Protein AF-A0AAE0GQ28-F1 (afdb_monomer_lite)

Structure (mmCIF, N/CA/C/O backbone):
data_AF-A0AAE0GQ28-F1
#
_entry.id   AF-A0AAE0GQ28-F1
#
loop_
_atom_site.group_PDB
_atom_site.id
_atom_site.type_symbol
_atom_site.label_atom_id
_atom_site.label_alt_id
_atom_site.label_comp_id
_atom_site.label_asym_id
_atom_site.label_entity_id
_atom_site.label_seq_id
_atom_site.pdbx_PDB_ins_code
_atom_site.Cartn_x
_atom_site.Cartn_y
_atom_site.Cartn_z
_atom_site.occupancy
_atom_site.B_iso_or_equiv
_atom_site.auth_seq_id
_atom_site.auth_comp_id
_atom_site.auth_asym_id
_atom_site.auth_atom_id
_atom_site.pdbx_PDB_model_num
ATOM 1 N N . MET A 1 1 ? 7.714 -25.701 -9.910 1.00 31.48 1 MET A N 1
ATOM 2 C CA . MET A 1 1 ? 7.464 -25.520 -8.467 1.00 31.48 1 MET A CA 1
ATOM 3 C C . MET A 1 1 ? 8.468 -24.485 -7.978 1.00 31.48 1 MET A C 1
ATOM 5 O O . MET A 1 1 ? 9.650 -24.789 -7.938 1.00 31.48 1 MET A O 1
ATOM 9 N N . LEU A 1 2 ? 8.050 -23.227 -7.812 1.00 32.53 2 LEU A N 1
ATOM 10 C CA . LEU A 1 2 ? 8.954 -22.134 -7.439 1.00 32.53 2 LEU A CA 1
ATOM 11 C C . LEU A 1 2 ? 9.205 -22.253 -5.931 1.00 32.53 2 LEU A C 1
ATOM 13 O O . LEU A 1 2 ? 8.312 -21.971 -5.137 1.00 32.53 2 LEU A O 1
ATOM 17 N N . MET A 1 3 ? 10.372 -22.761 -5.544 1.00 27.98 3 MET A N 1
ATOM 18 C CA . MET A 1 3 ? 10.795 -22.776 -4.150 1.00 27.98 3 MET A CA 1
ATOM 19 C C . MET A 1 3 ? 11.102 -21.318 -3.789 1.00 27.98 3 MET A C 1
ATOM 21 O O . MET A 1 3 ? 12.117 -20.779 -4.226 1.00 27.98 3 MET A O 1
ATOM 25 N N . LEU A 1 4 ? 10.179 -20.652 -3.088 1.00 35.81 4 LEU A N 1
ATOM 26 C CA . LEU A 1 4 ? 10.448 -19.388 -2.402 1.00 35.81 4 LEU A CA 1
ATOM 27 C C . LEU A 1 4 ? 11.645 -19.654 -1.488 1.00 35.81 4 LEU A C 1
ATOM 29 O O . LEU A 1 4 ? 11.497 -20.267 -0.433 1.00 35.81 4 LEU A O 1
ATOM 33 N N . MET A 1 5 ? 12.846 -19.287 -1.937 1.00 32.00 5 MET A N 1
ATOM 34 C CA . MET A 1 5 ? 14.023 -19.322 -1.085 1.00 32.00 5 MET A CA 1
ATOM 35 C C . MET A 1 5 ? 13.795 -18.270 -0.006 1.00 32.00 5 MET A C 1
ATOM 37 O O . MET A 1 5 ? 13.971 -17.076 -0.236 1.00 32.00 5 MET A O 1
ATOM 41 N N . LEU A 1 6 ? 13.328 -18.728 1.154 1.00 33.94 6 LEU A N 1
ATOM 42 C CA . LEU A 1 6 ? 13.272 -17.955 2.383 1.00 33.94 6 LEU A CA 1
ATOM 43 C C . LEU A 1 6 ? 14.718 -17.645 2.777 1.00 33.94 6 LEU A C 1
ATOM 45 O O . LEU A 1 6 ? 15.362 -18.410 3.492 1.00 33.94 6 LEU A O 1
ATOM 49 N N . PHE A 1 7 ? 15.263 -16.549 2.257 1.00 34.25 7 PHE A N 1
ATOM 50 C CA . PHE A 1 7 ? 16.485 -15.992 2.811 1.00 34.25 7 PHE A CA 1
ATOM 51 C C . PHE A 1 7 ? 16.149 -15.433 4.197 1.00 34.25 7 PHE A C 1
ATOM 53 O O . PHE A 1 7 ? 15.206 -14.647 4.314 1.00 34.25 7 PHE A O 1
ATOM 60 N N . PRO A 1 8 ? 16.893 -15.799 5.254 1.00 29.67 8 PRO A N 1
ATOM 61 C CA . PRO A 1 8 ? 16.748 -15.153 6.546 1.00 29.67 8 PRO A CA 1
ATOM 62 C C . PRO A 1 8 ? 17.218 -13.703 6.399 1.00 29.67 8 PRO A C 1
ATOM 64 O O . PRO A 1 8 ? 18.415 -13.413 6.399 1.00 29.67 8 PRO A O 1
ATOM 67 N N . THR A 1 9 ? 16.280 -12.774 6.225 1.00 36.59 9 THR A N 1
ATOM 68 C CA . THR A 1 9 ? 16.564 -11.343 6.315 1.00 36.59 9 THR A CA 1
ATOM 69 C C . THR A 1 9 ? 17.097 -11.060 7.712 1.00 36.59 9 THR A C 1
ATOM 71 O O . THR A 1 9 ? 16.380 -11.245 8.695 1.00 36.59 9 THR A O 1
ATOM 74 N N . MET A 1 10 ? 18.356 -10.626 7.818 1.00 28.50 10 MET A N 1
ATOM 75 C CA . MET A 1 10 ? 18.896 -10.127 9.080 1.00 28.50 10 MET A CA 1
ATOM 76 C C . MET A 1 10 ? 18.070 -8.914 9.522 1.00 28.50 10 MET A C 1
ATOM 78 O O . MET A 1 10 ? 18.106 -7.850 8.904 1.00 28.50 10 MET A O 1
ATOM 82 N N . ILE A 1 11 ? 17.285 -9.115 10.580 1.00 34.44 11 ILE A N 1
ATOM 83 C CA . ILE A 1 11 ? 16.378 -8.131 11.167 1.00 34.44 11 ILE A CA 1
ATOM 84 C C . ILE A 1 11 ? 17.223 -7.066 11.864 1.00 34.44 11 ILE A C 1
ATOM 86 O O . ILE A 1 11 ? 17.689 -7.256 12.987 1.00 34.44 11 ILE A O 1
ATOM 90 N N . SER A 1 12 ? 17.410 -5.921 11.214 1.00 29.05 12 SER A N 1
ATOM 91 C CA . SER A 1 12 ? 17.897 -4.730 11.903 1.00 29.05 12 SER A CA 1
ATOM 92 C C . SER A 1 12 ? 16.691 -4.019 12.513 1.00 29.05 12 SER A C 1
ATOM 94 O O . SER A 1 12 ? 15.925 -3.358 11.812 1.00 29.05 12 SER A O 1
ATOM 96 N N . MET A 1 13 ? 16.467 -4.212 13.818 1.00 31.66 13 MET A N 1
ATOM 97 C CA . MET A 1 13 ? 15.421 -3.498 14.554 1.00 31.66 13 MET A CA 1
ATOM 98 C C . MET A 1 13 ? 15.752 -2.002 14.564 1.00 31.66 13 MET A C 1
ATOM 100 O O . MET A 1 13 ? 16.631 -1.556 15.306 1.00 31.66 13 MET A O 1
ATOM 104 N N . VAL A 1 14 ? 15.041 -1.214 13.761 1.00 31.45 14 VAL A N 1
ATOM 105 C CA . VAL A 1 14 ? 15.110 0.248 13.832 1.00 31.45 14 VAL A CA 1
ATOM 106 C C . VAL A 1 14 ? 14.531 0.677 15.183 1.00 31.45 14 VAL A C 1
ATOM 108 O O . VAL A 1 14 ? 13.338 0.532 15.445 1.00 31.45 14 VAL A O 1
ATOM 111 N N . ARG A 1 15 ? 15.388 1.167 16.086 1.00 30.34 15 ARG A N 1
ATOM 112 C CA . ARG A 1 15 ? 14.963 1.739 17.370 1.00 30.34 15 ARG A CA 1
ATOM 113 C C . ARG A 1 15 ? 14.445 3.153 17.138 1.00 30.34 15 ARG A C 1
ATOM 115 O O . ARG A 1 15 ? 15.236 4.080 16.987 1.00 30.34 15 ARG A O 1
ATOM 122 N N . PHE A 1 16 ? 13.130 3.329 17.156 1.00 31.03 16 PHE A N 1
ATOM 123 C CA . PHE A 1 16 ? 12.531 4.660 17.160 1.00 31.03 16 PHE A CA 1
ATOM 124 C C . PHE A 1 16 ? 12.655 5.326 18.541 1.00 31.03 16 PHE A C 1
ATOM 126 O O . PHE A 1 16 ? 12.597 4.641 19.572 1.00 31.03 16 PHE A O 1
ATOM 133 N N . PRO A 1 17 ? 12.821 6.661 18.597 1.00 31.28 17 PRO A N 1
ATOM 134 C CA . PRO A 1 17 ? 12.814 7.393 19.853 1.00 31.28 17 PRO A CA 1
ATOM 135 C C . PRO A 1 17 ? 11.448 7.230 20.525 1.00 31.28 17 PRO A C 1
ATOM 137 O O . PRO A 1 17 ? 10.416 7.625 19.986 1.00 31.28 17 PRO A O 1
ATOM 140 N N . LYS A 1 18 ? 11.441 6.641 21.725 1.00 39.09 18 LYS A N 1
ATOM 141 C CA . LYS A 1 18 ? 10.242 6.554 22.562 1.00 39.09 18 LYS A CA 1
ATOM 142 C C . LYS A 1 18 ? 9.755 7.973 22.841 1.00 39.09 18 LYS A C 1
ATOM 144 O O . LYS A 1 18 ? 10.447 8.732 23.522 1.00 39.09 18 LYS A O 1
ATOM 149 N N . LYS A 1 19 ? 8.560 8.331 22.366 1.00 38.72 19 LYS A N 1
ATOM 150 C CA . LYS A 1 19 ? 7.855 9.493 22.909 1.00 38.72 19 LYS A CA 1
ATOM 151 C C . LYS A 1 19 ? 7.635 9.177 24.389 1.00 38.72 19 LYS A C 1
ATOM 153 O O . LYS A 1 19 ? 6.982 8.184 24.706 1.00 38.72 19 LYS A O 1
ATOM 158 N N . LYS A 1 20 ? 8.266 9.937 25.290 1.00 39.97 20 LYS A N 1
ATOM 159 C CA . LYS A 1 20 ? 7.984 9.827 26.724 1.00 39.97 20 LYS A CA 1
ATOM 160 C C . LYS A 1 20 ? 6.515 10.197 26.889 1.00 39.97 20 LYS A C 1
ATOM 162 O O . LYS A 1 20 ? 6.159 11.363 26.771 1.00 39.97 20 LYS A O 1
ATOM 167 N N . VAL A 1 21 ? 5.665 9.191 27.061 1.00 47.09 21 VAL A N 1
ATOM 168 C CA . VAL A 1 21 ? 4.332 9.400 27.615 1.00 47.09 21 VAL A CA 1
ATOM 169 C C . VAL A 1 21 ? 4.583 9.944 29.014 1.00 47.09 21 VAL A C 1
ATOM 171 O O . VAL A 1 21 ? 5.301 9.307 29.786 1.00 47.09 21 VAL A O 1
ATOM 174 N N . ASP A 1 22 ? 4.097 11.147 29.306 1.00 44.31 22 ASP A N 1
ATOM 175 C CA . ASP A 1 22 ? 4.200 11.724 30.642 1.00 44.31 22 ASP A CA 1
ATOM 176 C C . ASP A 1 22 ? 3.445 10.818 31.619 1.00 44.31 22 ASP A C 1
ATOM 178 O O . ASP A 1 22 ? 2.220 10.812 31.682 1.00 44.31 22 ASP A O 1
ATOM 182 N N . THR A 1 23 ? 4.183 10.009 32.377 1.00 50.09 23 THR A N 1
ATOM 183 C CA . THR A 1 23 ? 3.636 9.062 33.359 1.00 50.09 23 THR A CA 1
ATOM 184 C C . THR A 1 23 ? 3.297 9.725 34.699 1.00 50.09 23 THR A C 1
ATOM 186 O O . THR A 1 23 ? 3.101 9.026 35.689 1.00 50.09 23 THR A O 1
ATOM 189 N N . ASN A 1 24 ? 3.277 11.061 34.779 1.00 43.78 24 ASN A N 1
ATOM 190 C CA . ASN A 1 24 ? 3.190 11.782 36.055 1.00 43.78 24 ASN A CA 1
ATOM 191 C C . ASN A 1 24 ? 1.769 12.150 36.510 1.00 43.78 24 ASN A C 1
ATOM 193 O O . ASN A 1 24 ? 1.603 12.713 37.592 1.00 43.78 24 ASN A O 1
ATOM 197 N N . THR A 1 25 ? 0.730 11.777 35.768 1.00 49.31 25 THR A N 1
ATOM 198 C CA . THR A 1 25 ? -0.654 11.850 36.250 1.00 49.31 25 THR A CA 1
ATOM 199 C C . THR A 1 25 ? -0.988 10.597 37.060 1.00 49.31 25 THR A C 1
ATOM 201 O O . THR A 1 25 ? -1.501 9.608 36.544 1.00 49.31 25 THR A O 1
ATOM 204 N N . LYS A 1 26 ? -0.711 10.644 38.371 1.00 45.09 26 LYS A N 1
ATOM 205 C CA . LYS A 1 26 ? -1.271 9.723 39.380 1.00 45.09 26 LYS A CA 1
ATOM 206 C C . LYS A 1 26 ? -2.773 9.984 39.584 1.00 45.09 26 LYS A C 1
ATOM 208 O O . LYS A 1 26 ? -3.211 10.282 40.692 1.00 45.09 26 LYS A O 1
ATOM 213 N N . SER A 1 27 ? -3.569 9.938 38.522 1.00 47.69 27 SER A N 1
ATOM 214 C CA . SER A 1 27 ? -5.022 9.863 38.657 1.00 47.69 27 SER A CA 1
ATOM 215 C C . SER A 1 27 ? -5.411 8.396 38.766 1.00 47.69 27 SER A C 1
ATOM 217 O O . SER A 1 27 ? -4.862 7.569 38.040 1.00 47.69 27 SER A O 1
ATOM 219 N N . ASN A 1 28 ? -6.388 8.092 39.619 1.00 47.75 28 ASN A N 1
ATOM 220 C CA . ASN A 1 28 ? -7.130 6.827 39.677 1.00 47.75 28 ASN A CA 1
ATOM 221 C C . ASN A 1 28 ? -7.927 6.572 38.378 1.00 47.75 28 ASN A C 1
ATOM 223 O O . ASN A 1 28 ? -9.093 6.198 38.430 1.00 47.75 28 ASN A O 1
ATOM 227 N N . ALA A 1 29 ? -7.330 6.845 37.216 1.00 56.88 29 ALA A N 1
ATOM 228 C CA . ALA A 1 29 ? -7.884 6.544 35.916 1.00 56.88 29 ALA A CA 1
ATOM 229 C C . ALA A 1 29 ? -7.920 5.023 35.811 1.00 56.88 29 ALA A C 1
ATOM 231 O O . ALA A 1 29 ? -6.909 4.364 35.554 1.00 56.88 29 ALA A O 1
ATOM 232 N N . GLU A 1 30 ? -9.099 4.510 36.139 1.00 63.75 30 GLU A N 1
ATOM 233 C CA . GLU A 1 30 ? -9.674 3.241 35.727 1.00 63.75 30 GLU A CA 1
ATOM 234 C C . GLU A 1 30 ? -8.991 2.732 34.453 1.00 63.75 30 GLU A C 1
ATOM 236 O O . GLU A 1 30 ? -8.784 3.503 33.513 1.00 63.75 30 GLU A O 1
ATOM 241 N N . HIS A 1 31 ? -8.554 1.468 34.475 1.00 72.62 31 HIS A N 1
ATOM 242 C CA . HIS A 1 31 ? -7.670 0.844 33.488 1.00 72.62 31 HIS A CA 1
ATOM 243 C C . HIS A 1 31 ? -8.255 0.930 32.075 1.00 72.62 31 HIS A C 1
ATOM 245 O O . HIS A 1 31 ? -8.865 -0.009 31.582 1.00 72.62 31 HIS A O 1
ATOM 251 N N . THR A 1 32 ? -8.063 2.070 31.415 1.00 74.19 32 THR A N 1
ATOM 252 C CA . THR A 1 32 ? -8.587 2.286 30.076 1.00 74.19 32 THR A CA 1
ATOM 253 C C . THR A 1 32 ? -7.791 1.395 29.120 1.00 74.19 32 THR A C 1
ATOM 255 O O . THR A 1 32 ? -6.554 1.506 29.099 1.00 74.19 32 THR A O 1
ATOM 258 N N . PRO A 1 33 ? -8.452 0.500 28.367 1.00 83.12 33 PRO A N 1
ATOM 259 C CA . PRO A 1 33 ? -7.772 -0.373 27.424 1.00 83.12 33 PRO A CA 1
ATOM 260 C C . PRO A 1 33 ? -7.065 0.450 26.348 1.00 83.12 33 PRO A C 1
ATOM 262 O O . PRO A 1 33 ? -7.541 1.511 25.938 1.00 83.12 33 PRO A O 1
ATOM 265 N N . ILE A 1 34 ? -5.906 -0.038 25.903 1.00 85.81 34 ILE A N 1
ATOM 266 C CA . ILE A 1 34 ? -5.113 0.610 24.855 1.00 85.81 34 ILE A CA 1
ATOM 267 C C . ILE A 1 34 ? -5.190 -0.242 23.595 1.00 85.81 34 ILE A C 1
ATOM 269 O O . ILE A 1 34 ? -4.853 -1.427 23.610 1.00 85.81 34 ILE A O 1
ATOM 273 N N . VAL A 1 35 ? -5.580 0.391 22.493 1.00 89.25 35 VAL A N 1
ATOM 274 C CA . VAL A 1 35 ? -5.605 -0.205 21.162 1.00 89.25 35 VAL A CA 1
ATOM 275 C C . VAL A 1 35 ? -4.380 0.260 20.380 1.00 89.25 35 VAL A C 1
ATOM 277 O O . VAL A 1 35 ? -4.215 1.439 20.070 1.00 89.25 35 VAL A O 1
ATOM 280 N N . HIS A 1 36 ? -3.511 -0.674 20.030 1.00 89.69 36 HIS A N 1
ATOM 281 C CA . HIS A 1 36 ? -2.344 -0.426 19.207 1.00 89.69 36 HIS A CA 1
ATOM 282 C C . HIS A 1 36 ? -2.692 -0.550 17.723 1.00 89.69 36 HIS A C 1
ATOM 284 O O . HIS A 1 36 ? -3.133 -1.599 17.266 1.00 89.69 36 HIS A O 1
ATOM 290 N N . LEU A 1 37 ? -2.443 0.508 16.956 1.00 91.50 37 LEU A N 1
ATOM 291 C CA . LEU A 1 37 ? -2.579 0.508 15.502 1.00 91.50 37 LEU A CA 1
ATOM 292 C C . LEU A 1 37 ? -1.219 0.187 14.878 1.00 91.50 37 LEU A C 1
ATOM 294 O O . LEU A 1 37 ? -0.283 0.986 14.993 1.00 91.50 37 LEU A O 1
ATOM 298 N N . TYR A 1 38 ? -1.117 -0.973 14.238 1.00 91.12 38 TYR A N 1
ATOM 299 C CA . TYR A 1 38 ? 0.086 -1.446 13.560 1.00 91.12 38 TYR A CA 1
ATOM 300 C C . TYR A 1 38 ? -0.074 -1.332 12.053 1.00 91.12 38 TYR A C 1
ATOM 302 O O . TYR A 1 38 ? -1.119 -1.668 11.497 1.00 91.12 38 TYR A O 1
ATOM 310 N N . THR A 1 39 ? 0.983 -0.880 11.386 1.00 91.81 39 THR A N 1
ATOM 311 C CA . THR A 1 39 ? 1.006 -0.746 9.929 1.00 91.81 39 THR A CA 1
ATOM 312 C C . THR A 1 39 ? 2.331 -1.236 9.387 1.00 91.81 39 THR A C 1
ATOM 314 O O . THR A 1 39 ? 3.378 -0.785 9.843 1.00 91.81 39 THR A O 1
ATOM 317 N N . ASN A 1 40 ? 2.284 -2.080 8.367 1.00 91.50 40 ASN A N 1
ATOM 318 C CA . ASN A 1 40 ? 3.424 -2.368 7.519 1.00 91.50 40 ASN A CA 1
ATOM 319 C C . ASN A 1 40 ? 3.654 -1.243 6.500 1.00 91.50 40 ASN A C 1
ATOM 321 O O . ASN A 1 40 ? 2.867 -0.300 6.349 1.00 91.50 40 ASN A O 1
ATOM 325 N N . HIS A 1 41 ? 4.769 -1.343 5.773 1.00 89.00 41 HIS A N 1
ATOM 326 C CA . HIS A 1 41 ? 5.090 -0.379 4.725 1.00 89.00 41 HIS A CA 1
ATOM 327 C C . HIS A 1 41 ? 3.960 -0.327 3.695 1.00 89.00 41 HIS A C 1
ATOM 329 O O . HIS A 1 41 ? 3.527 -1.349 3.169 1.00 89.00 41 HIS A O 1
ATOM 335 N N . LYS A 1 42 ? 3.461 0.886 3.440 1.00 92.00 42 LYS A N 1
ATOM 336 C CA . LYS A 1 42 ? 2.329 1.154 2.539 1.00 92.00 42 LYS A CA 1
ATOM 337 C C . LYS A 1 42 ? 1.031 0.437 2.920 1.00 92.00 42 LYS A C 1
ATOM 339 O O . LYS A 1 42 ? 0.160 0.312 2.066 1.00 92.00 42 LYS A O 1
ATOM 344 N N . THR A 1 43 ? 0.829 0.087 4.189 1.00 93.06 43 THR A N 1
ATOM 345 C CA . THR A 1 43 ? -0.480 -0.319 4.725 1.00 93.06 43 THR A CA 1
ATOM 346 C C . THR A 1 43 ? -1.029 0.740 5.685 1.00 93.06 43 THR A C 1
ATOM 348 O O . THR A 1 43 ? -1.486 0.454 6.782 1.00 93.06 43 THR A O 1
ATOM 351 N N . GLY A 1 44 ? -1.018 2.013 5.267 1.00 90.44 44 GLY A N 1
ATOM 352 C CA . GLY A 1 44 ? -1.829 3.054 5.917 1.00 90.44 44 GLY A CA 1
ATOM 353 C C . GLY A 1 44 ? -1.267 3.669 7.200 1.00 90.44 44 GLY A C 1
ATOM 354 O O . GLY A 1 44 ? -2.045 4.104 8.042 1.00 90.44 44 GLY A O 1
ATOM 355 N N . THR A 1 45 ? 0.053 3.797 7.346 1.00 89.50 45 THR A N 1
ATOM 356 C CA . THR A 1 45 ? 0.702 4.461 8.500 1.00 89.50 45 THR A CA 1
ATOM 357 C C . THR A 1 45 ? 0.123 5.844 8.804 1.00 89.50 45 THR A C 1
ATOM 359 O O . THR A 1 45 ? -0.197 6.169 9.945 1.00 89.50 45 THR A O 1
ATOM 362 N N . ALA A 1 46 ? -0.087 6.661 7.770 1.00 86.81 46 ALA A N 1
ATOM 363 C CA . ALA A 1 46 ? -0.672 7.985 7.945 1.00 86.81 46 ALA A CA 1
ATOM 364 C C . ALA A 1 46 ? -2.139 7.916 8.429 1.00 86.81 46 ALA A C 1
ATOM 366 O O . ALA A 1 46 ? -2.534 8.741 9.252 1.00 86.81 46 ALA A O 1
ATOM 367 N N . LEU A 1 47 ? -2.912 6.908 7.990 1.00 88.19 47 LEU A N 1
ATOM 368 C CA . LEU A 1 47 ? -4.278 6.624 8.463 1.00 88.19 47 LEU A CA 1
ATOM 369 C C . LEU A 1 47 ? -4.287 6.267 9.941 1.00 88.19 47 LEU A C 1
ATOM 371 O O . LEU A 1 47 ? -5.009 6.902 10.708 1.00 88.19 47 LEU A O 1
ATOM 375 N N . ALA A 1 48 ? -3.421 5.343 10.351 1.00 89.94 48 ALA A N 1
ATOM 376 C CA . ALA A 1 48 ? -3.261 4.990 11.754 1.00 89.94 48 ALA A CA 1
ATOM 377 C C . ALA A 1 48 ? -2.916 6.222 12.608 1.00 89.94 48 ALA A C 1
ATOM 379 O O . ALA A 1 48 ? -3.523 6.434 13.656 1.00 89.94 48 ALA A O 1
ATOM 380 N N . HIS A 1 49 ? -1.996 7.079 12.147 1.00 88.56 49 HIS A N 1
ATOM 381 C CA . HIS A 1 49 ? -1.623 8.298 12.876 1.00 88.56 49 HIS A CA 1
ATOM 382 C C . HIS A 1 49 ? -2.768 9.291 13.022 1.00 88.56 49 HIS A C 1
ATOM 384 O O . HIS A 1 49 ? -2.894 9.909 14.078 1.00 88.56 49 HIS A O 1
ATOM 390 N N . ALA A 1 50 ? -3.590 9.447 11.985 1.00 87.25 50 ALA A N 1
ATOM 391 C CA . ALA A 1 50 ? -4.762 10.303 12.063 1.00 87.25 50 ALA A CA 1
ATOM 392 C C . ALA A 1 50 ? -5.750 9.772 13.111 1.00 87.25 50 ALA A C 1
ATOM 394 O O . ALA A 1 50 ? -6.129 10.516 14.006 1.00 87.25 50 ALA A O 1
ATOM 395 N N . ILE A 1 51 ? -6.070 8.475 13.083 1.00 87.00 51 ILE A N 1
ATOM 396 C CA . ILE A 1 51 ? -6.987 7.849 14.051 1.00 87.00 51 ILE A CA 1
ATOM 397 C C . ILE A 1 51 ? -6.466 7.980 15.488 1.00 87.00 51 ILE A C 1
ATOM 399 O O . ILE A 1 51 ? -7.214 8.369 16.382 1.00 87.00 51 ILE A O 1
ATOM 403 N N . ALA A 1 52 ? -5.174 7.725 15.715 1.00 88.75 52 ALA A N 1
ATOM 404 C CA . ALA A 1 52 ? -4.578 7.841 17.047 1.00 88.75 52 ALA A CA 1
ATOM 405 C C . ALA A 1 52 ? -4.528 9.270 17.595 1.00 88.75 52 ALA A C 1
ATOM 407 O O . ALA A 1 52 ? -4.382 9.471 18.797 1.00 88.75 52 ALA A O 1
ATOM 408 N N . LYS A 1 53 ? -4.617 10.278 16.727 1.00 87.19 53 LYS A N 1
ATOM 409 C CA . LYS A 1 53 ? -4.679 11.676 17.153 1.00 87.19 53 LYS A CA 1
ATOM 410 C C . LYS A 1 53 ? -6.079 12.064 17.638 1.00 87.19 53 LYS A C 1
ATOM 412 O O . LYS A 1 53 ? -6.184 12.920 18.511 1.00 87.19 53 LYS A O 1
ATOM 417 N N . GLU A 1 54 ? -7.121 11.446 17.085 1.00 85.06 54 GLU A N 1
ATOM 418 C CA . GLU A 1 54 ? -8.522 11.776 17.378 1.00 85.06 54 GLU A CA 1
ATOM 419 C C . GLU A 1 54 ? -9.041 11.118 18.666 1.00 85.06 54 GLU A C 1
ATOM 421 O O . GLU A 1 54 ? -10.047 11.558 19.215 1.00 85.06 54 GLU A O 1
ATOM 426 N N . SER A 1 55 ? -8.370 10.082 19.183 1.00 82.75 55 SER A N 1
ATOM 427 C CA . SER A 1 55 ? -8.837 9.369 20.375 1.00 82.75 55 SER A CA 1
ATOM 428 C C . SER A 1 55 ? -7.688 8.876 21.267 1.00 82.75 55 SER A C 1
ATOM 430 O O . SER A 1 55 ? -6.724 8.293 20.769 1.00 82.75 55 SER A O 1
ATOM 432 N N . PRO A 1 56 ? -7.797 9.046 22.603 1.00 81.88 56 PRO A N 1
ATOM 433 C CA . PRO A 1 56 ? -6.773 8.617 23.557 1.00 81.88 56 PRO A CA 1
ATOM 434 C C . PRO A 1 56 ? -6.692 7.092 23.728 1.00 81.88 56 PRO A C 1
ATOM 436 O O . PRO A 1 56 ? -5.746 6.603 24.342 1.00 81.88 56 PRO A O 1
ATOM 439 N N . PHE A 1 57 ? -7.668 6.342 23.203 1.00 83.19 57 PHE A N 1
ATOM 440 C CA . PHE A 1 57 ? -7.679 4.878 23.239 1.00 83.19 57 PHE A CA 1
ATOM 441 C C . PHE A 1 57 ? -6.689 4.265 22.244 1.00 83.19 57 PHE A C 1
ATOM 443 O O . PHE A 1 57 ? -6.272 3.122 22.416 1.00 83.19 57 PHE A O 1
ATOM 450 N N . PHE A 1 58 ? -6.312 5.011 21.204 1.00 84.62 58 PHE A N 1
ATOM 451 C CA . PHE A 1 58 ? -5.482 4.510 20.119 1.00 84.62 58 PHE A CA 1
ATOM 452 C C . PHE A 1 58 ? -4.038 4.990 20.249 1.00 84.62 58 PHE A C 1
ATOM 454 O O . PHE A 1 58 ? -3.758 6.174 20.428 1.00 84.62 58 PHE A O 1
ATOM 461 N N . VAL A 1 59 ? -3.098 4.068 20.076 1.00 85.25 59 VAL A N 1
ATOM 462 C CA . VAL A 1 59 ? -1.668 4.365 19.996 1.00 85.25 59 VAL A CA 1
ATOM 463 C C . VAL A 1 59 ? -1.132 3.800 18.695 1.00 85.25 59 VAL A C 1
ATOM 465 O O . VAL A 1 59 ? -1.259 2.611 18.420 1.00 85.25 59 VAL A O 1
ATOM 468 N N . THR A 1 60 ? -0.496 4.635 17.880 1.00 79.25 60 THR A N 1
ATOM 469 C CA . THR A 1 60 ? 0.191 4.145 16.683 1.00 79.25 60 THR A CA 1
ATOM 470 C C . THR A 1 60 ? 1.537 3.548 17.005 1.00 79.25 60 THR A C 1
ATOM 472 O O . THR A 1 60 ? 2.329 4.156 17.732 1.00 79.25 60 THR A O 1
ATOM 475 N N . SER A 1 61 ? 1.840 2.452 16.329 1.00 72.06 61 SER A N 1
ATOM 476 C CA . SER A 1 61 ? 3.177 1.889 16.269 1.00 72.06 61 SER A CA 1
ATOM 477 C C . SER A 1 61 ? 3.565 1.784 14.794 1.00 72.06 61 SER A C 1
ATOM 479 O O . SER A 1 61 ? 3.059 0.922 14.080 1.00 72.06 61 SER A O 1
ATOM 481 N N . ASP A 1 62 ? 4.429 2.691 14.325 1.00 64.31 62 ASP A N 1
ATOM 482 C CA . ASP A 1 62 ? 5.050 2.560 13.002 1.00 64.31 62 ASP A CA 1
ATOM 483 C C . ASP A 1 62 ? 6.152 1.510 13.111 1.00 64.31 62 ASP A C 1
ATOM 485 O O . ASP A 1 62 ? 7.230 1.756 13.661 1.00 64.31 62 ASP A O 1
ATOM 489 N N . ILE A 1 63 ? 5.823 0.286 12.722 1.00 59.97 63 ILE A N 1
ATOM 490 C CA . ILE A 1 63 ? 6.722 -0.846 12.847 1.00 59.97 63 ILE A CA 1
ATOM 491 C C . ILE A 1 63 ? 6.603 -1.620 11.543 1.00 59.97 63 ILE A C 1
ATOM 493 O O . ILE A 1 63 ? 5.524 -2.087 11.195 1.00 59.97 63 ILE A O 1
ATOM 497 N N . HIS A 1 64 ? 7.729 -1.800 10.848 1.00 63.59 64 HIS A N 1
ATOM 498 C CA . HIS A 1 64 ? 7.925 -2.902 9.902 1.00 63.59 64 HIS A CA 1
ATOM 499 C C . HIS A 1 64 ? 7.801 -4.225 10.676 1.00 63.59 64 HIS A C 1
ATOM 501 O O . HIS A 1 64 ? 8.795 -4.846 11.055 1.00 63.59 64 HIS A O 1
ATOM 507 N N . TRP A 1 65 ? 6.572 -4.550 11.058 1.00 64.44 65 TRP A N 1
ATOM 508 C CA . TRP A 1 65 ? 6.239 -5.531 12.068 1.00 64.44 65 TRP A CA 1
ATOM 509 C C . TRP A 1 65 ? 6.227 -6.901 11.411 1.00 64.44 65 TRP A C 1
ATOM 511 O O . TRP A 1 65 ? 5.444 -7.169 10.506 1.00 64.44 65 TRP A O 1
ATOM 521 N N . ALA A 1 66 ? 7.166 -7.736 11.841 1.00 57.94 66 ALA A N 1
ATOM 522 C CA . ALA A 1 66 ? 7.524 -8.980 11.176 1.00 57.94 66 ALA A CA 1
ATOM 523 C C . ALA A 1 66 ? 7.126 -10.239 11.960 1.00 57.94 66 ALA A C 1
ATOM 525 O O . ALA A 1 66 ? 7.732 -11.283 11.749 1.00 57.94 66 ALA A O 1
ATOM 526 N N . GLY A 1 67 ? 6.197 -10.154 12.913 1.00 56.91 67 GLY A N 1
ATOM 527 C CA . GLY A 1 67 ? 5.788 -11.320 13.702 1.00 56.91 67 GLY A CA 1
ATOM 528 C C . GLY A 1 67 ? 5.262 -10.968 15.084 1.00 56.91 67 GLY A C 1
ATOM 529 O O . GLY A 1 67 ? 5.187 -9.798 15.431 1.00 56.91 67 GLY A O 1
ATOM 530 N N . SER A 1 68 ? 4.922 -11.991 15.870 1.00 55.66 68 SER A N 1
ATOM 531 C CA . SER A 1 68 ? 4.204 -11.905 17.150 1.00 55.66 68 SER A CA 1
ATOM 532 C C . SER A 1 68 ? 4.638 -10.719 18.015 1.00 55.66 68 SER A C 1
ATOM 534 O O . SER A 1 68 ? 5.839 -10.495 18.214 1.00 55.66 68 SER A O 1
ATOM 536 N N . MET A 1 69 ? 3.666 -9.960 18.543 1.00 57.72 69 MET A N 1
ATOM 537 C CA . MET A 1 69 ? 3.948 -8.880 19.488 1.00 57.72 69 MET A CA 1
ATOM 538 C C . MET A 1 69 ? 4.928 -9.391 20.548 1.00 57.72 69 MET A C 1
ATOM 540 O O . MET A 1 69 ? 4.724 -10.490 21.077 1.00 57.72 69 MET A O 1
ATOM 544 N N . PRO A 1 70 ? 5.996 -8.644 20.889 1.00 53.91 70 PRO A N 1
ATOM 545 C CA . PRO A 1 70 ? 6.778 -9.005 22.054 1.00 53.91 70 PRO A CA 1
ATOM 546 C C . PRO A 1 70 ? 5.804 -9.017 23.227 1.00 53.91 70 PRO A C 1
ATOM 548 O O . PRO A 1 70 ? 5.303 -7.953 23.595 1.00 53.91 70 PRO A O 1
ATOM 551 N N . ALA A 1 71 ? 5.514 -10.215 23.757 1.00 50.19 71 ALA A N 1
ATOM 552 C CA . ALA A 1 71 ? 4.610 -10.401 24.884 1.00 50.19 71 ALA A CA 1
ATOM 553 C C . ALA A 1 71 ? 4.914 -9.294 25.898 1.00 50.19 71 ALA A C 1
ATOM 555 O O . ALA A 1 71 ? 6.095 -9.137 26.251 1.00 50.19 71 ALA A O 1
ATOM 556 N N . PRO A 1 72 ? 3.931 -8.449 26.261 1.00 53.59 72 PRO A N 1
ATOM 557 C CA . PRO A 1 72 ? 4.209 -7.228 26.991 1.00 53.59 72 PRO A CA 1
ATOM 558 C C . PRO A 1 72 ? 4.995 -7.587 28.248 1.00 53.59 72 PRO A C 1
ATOM 560 O O . PRO A 1 72 ? 4.472 -8.206 29.168 1.00 53.59 72 PRO A O 1
ATOM 563 N N . ARG A 1 73 ? 6.283 -7.212 28.285 1.00 48.03 73 ARG A N 1
ATOM 564 C CA . ARG A 1 73 ? 7.192 -7.568 29.393 1.00 48.03 73 ARG A CA 1
ATOM 565 C C . ARG A 1 73 ? 6.778 -6.923 30.723 1.00 48.03 73 ARG A C 1
ATOM 567 O O . ARG A 1 73 ? 7.377 -7.215 31.750 1.00 48.03 73 ARG A O 1
ATOM 574 N N . HIS A 1 74 ? 5.747 -6.077 30.702 1.00 47.56 74 HIS A N 1
ATOM 575 C CA . HIS A 1 74 ? 5.134 -5.437 31.857 1.00 47.56 74 HIS A CA 1
ATOM 576 C C . HIS A 1 74 ? 3.601 -5.482 31.708 1.00 47.56 74 HIS A C 1
ATOM 578 O O . HIS A 1 74 ? 2.962 -4.506 31.322 1.00 47.56 74 HIS A O 1
ATOM 584 N N . GLN A 1 75 ? 3.031 -6.664 31.951 1.00 53.25 75 GLN A N 1
ATOM 585 C CA . GLN A 1 75 ? 1.593 -6.931 32.012 1.00 53.25 75 GLN A CA 1
ATOM 586 C C . GLN A 1 75 ? 0.938 -6.163 33.168 1.00 53.25 75 GLN A C 1
ATOM 588 O O . GLN A 1 75 ? 1.107 -6.558 34.317 1.00 53.25 75 GLN A O 1
ATOM 593 N N . GLN A 1 76 ? 0.170 -5.110 32.870 1.00 52.56 76 GLN A N 1
ATOM 594 C CA . GLN A 1 76 ? -0.943 -4.651 33.727 1.00 52.56 76 GLN A CA 1
ATOM 595 C C . GLN A 1 76 ? -2.127 -4.044 32.945 1.00 52.56 76 GLN A C 1
ATOM 597 O O . GLN A 1 76 ? -3.117 -3.670 33.560 1.00 52.56 76 GLN A O 1
ATOM 602 N N . ARG A 1 77 ? -2.078 -3.937 31.608 1.00 62.94 77 ARG A N 1
ATOM 603 C CA . ARG A 1 77 ? -3.207 -3.424 30.810 1.00 62.94 77 ARG A CA 1
ATOM 604 C C . ARG A 1 77 ? -3.589 -4.406 29.717 1.00 62.94 77 ARG A C 1
ATOM 606 O O . ARG A 1 77 ? -2.702 -4.974 29.081 1.00 62.94 77 ARG A O 1
ATOM 613 N N . GLU A 1 78 ? -4.891 -4.561 29.504 1.00 73.44 78 GLU A N 1
ATOM 614 C CA . GLU A 1 78 ? -5.436 -5.192 28.306 1.00 73.44 78 GLU A CA 1
ATOM 615 C C . GLU A 1 78 ? -4.950 -4.399 27.089 1.00 73.44 78 GLU A C 1
ATOM 617 O O . GLU A 1 78 ? -5.185 -3.192 26.967 1.00 73.44 78 GLU A O 1
ATOM 622 N N . GLN A 1 79 ? -4.168 -5.072 26.248 1.00 80.94 79 GLN A N 1
ATOM 623 C CA . GLN A 1 79 ? -3.663 -4.527 24.998 1.00 80.94 79 GLN A CA 1
ATOM 624 C C . GLN A 1 79 ? -4.418 -5.186 23.862 1.00 80.94 79 GLN A C 1
ATOM 626 O O . GLN A 1 79 ? -4.475 -6.415 23.784 1.00 80.94 79 GLN A O 1
ATOM 631 N N . PHE A 1 80 ? -4.960 -4.343 22.998 1.00 88.81 80 PHE A N 1
ATOM 632 C CA . PHE A 1 80 ? -5.622 -4.733 21.769 1.00 88.81 80 PHE A CA 1
ATOM 633 C C . PHE A 1 80 ? -4.784 -4.289 20.576 1.00 88.81 80 PHE A C 1
ATOM 635 O O . PHE A 1 80 ? -4.077 -3.285 20.656 1.00 88.81 80 PHE A O 1
ATOM 642 N N . VAL A 1 81 ? -4.847 -5.020 19.471 1.00 88.81 81 VAL A N 1
ATOM 643 C CA . VAL A 1 81 ? -4.060 -4.749 18.265 1.00 88.81 81 VAL A CA 1
ATOM 644 C C . VAL A 1 81 ? -4.974 -4.687 17.062 1.00 88.81 81 VAL A C 1
ATOM 646 O O . VAL A 1 81 ? -5.722 -5.618 16.785 1.00 88.81 81 VAL A O 1
ATOM 649 N N . VAL A 1 82 ? -4.857 -3.607 16.300 1.00 92.06 82 VAL A N 1
ATOM 650 C CA . VAL A 1 82 ? -5.421 -3.504 14.959 1.00 92.06 82 VAL A CA 1
ATOM 651 C C . VAL A 1 82 ? -4.264 -3.479 13.971 1.00 92.06 82 VAL A C 1
ATOM 653 O O . VAL A 1 82 ? -3.513 -2.506 13.899 1.00 92.06 82 VAL A O 1
ATOM 656 N N . ASN A 1 83 ? -4.111 -4.560 13.217 1.00 92.81 83 ASN A N 1
ATOM 657 C CA . ASN A 1 83 ? -3.113 -4.702 12.166 1.00 92.81 83 ASN A CA 1
ATOM 658 C C . ASN A 1 83 ? -3.707 -4.245 10.827 1.00 92.81 83 ASN A C 1
ATOM 660 O O . ASN A 1 83 ? -4.559 -4.922 10.248 1.00 92.81 83 ASN A O 1
ATOM 664 N N . PHE A 1 84 ? -3.267 -3.099 10.315 1.00 93.88 84 PHE A N 1
ATOM 665 C CA . PHE A 1 84 ? -3.683 -2.649 8.992 1.00 93.88 84 PHE A CA 1
ATOM 666 C C . PHE A 1 84 ? -2.957 -3.424 7.906 1.00 93.88 84 PHE A C 1
ATOM 668 O O . PHE A 1 84 ? -1.727 -3.396 7.788 1.00 93.88 84 PHE A O 1
ATOM 675 N N . ILE A 1 85 ? -3.757 -4.044 7.053 1.00 95.19 85 ILE A N 1
ATOM 676 C CA . ILE A 1 85 ? -3.314 -4.749 5.860 1.00 95.19 85 ILE A CA 1
ATOM 677 C C . ILE A 1 85 ? -3.882 -4.063 4.616 1.00 95.19 85 ILE A C 1
ATOM 679 O O . ILE A 1 85 ? -4.716 -3.156 4.690 1.00 95.19 85 ILE A O 1
ATOM 683 N N . ARG A 1 86 ? -3.365 -4.451 3.456 1.00 95.50 86 ARG A N 1
ATOM 684 C CA . ARG A 1 86 ? -3.737 -3.873 2.170 1.00 95.50 86 ARG A CA 1
ATOM 685 C C . ARG A 1 86 ? -3.738 -4.960 1.112 1.00 95.50 86 ARG A C 1
ATOM 687 O O . ARG A 1 86 ? -2.889 -5.851 1.173 1.00 95.50 86 ARG A O 1
ATOM 694 N N . ASP A 1 87 ? -4.641 -4.861 0.140 1.00 96.75 87 ASP A N 1
ATOM 695 C CA . ASP A 1 87 ? -4.564 -5.723 -1.036 1.00 96.75 87 ASP A CA 1
ATOM 696 C C . ASP A 1 87 ? -3.179 -5.582 -1.720 1.00 96.75 87 ASP A C 1
ATOM 698 O O . ASP A 1 87 ? -2.682 -4.461 -1.878 1.00 96.75 87 ASP A O 1
ATOM 702 N N . PRO A 1 88 ? -2.517 -6.681 -2.131 1.00 97.56 88 PRO A N 1
ATOM 703 C CA . PRO A 1 88 ? -1.170 -6.625 -2.696 1.00 97.56 88 PRO A CA 1
ATOM 704 C C . PRO A 1 88 ? -1.035 -5.750 -3.944 1.00 97.56 88 PRO A C 1
ATOM 706 O O . PRO A 1 88 ? -0.003 -5.097 -4.107 1.00 97.56 88 PRO A O 1
ATOM 709 N N . PHE A 1 89 ? -2.052 -5.686 -4.808 1.00 97.62 89 PHE A N 1
ATOM 710 C CA . PHE A 1 89 ? -2.015 -4.828 -5.994 1.00 97.62 89 PHE A CA 1
ATOM 711 C C . PHE A 1 89 ? -2.100 -3.355 -5.596 1.00 97.62 89 PHE A C 1
ATOM 713 O O . PHE A 1 89 ? -1.316 -2.530 -6.071 1.00 97.62 89 PHE A O 1
ATOM 720 N N . HIS A 1 90 ? -2.982 -3.030 -4.651 1.00 96.00 90 HIS A N 1
ATOM 721 C CA . HIS A 1 90 ? -3.082 -1.685 -4.086 1.00 96.00 90 HIS A CA 1
ATOM 722 C C . HIS A 1 90 ? -1.824 -1.277 -3.309 1.00 96.00 90 HIS A C 1
ATOM 724 O O . HIS A 1 90 ? -1.441 -0.104 -3.327 1.00 96.00 90 HIS A O 1
ATOM 730 N N . LEU A 1 91 ? -1.154 -2.223 -2.644 1.00 95.75 91 LEU A N 1
ATOM 731 C CA . LEU A 1 91 ? 0.118 -1.994 -1.963 1.00 95.75 91 LEU A CA 1
ATOM 732 C C . LEU A 1 91 ? 1.207 -1.606 -2.965 1.00 95.75 91 LEU A C 1
ATOM 734 O O . LEU A 1 91 ? 1.842 -0.566 -2.780 1.00 95.75 91 LEU A O 1
ATOM 738 N N . VAL A 1 92 ? 1.376 -2.387 -4.037 1.00 96.38 92 VAL A N 1
ATOM 739 C CA . VAL A 1 92 ? 2.355 -2.112 -5.102 1.00 96.38 92 VAL A CA 1
ATOM 740 C C . VAL A 1 92 ? 2.066 -0.769 -5.770 1.00 96.38 92 VAL A C 1
ATOM 742 O O . VAL A 1 92 ? 2.968 0.055 -5.910 1.00 96.38 92 VAL A O 1
ATOM 745 N N . LEU A 1 93 ? 0.805 -0.500 -6.123 1.00 96.06 93 LEU A N 1
ATOM 746 C CA . LEU A 1 93 ? 0.413 0.773 -6.726 1.00 96.06 93 LEU A CA 1
ATOM 747 C C . LEU A 1 93 ? 0.684 1.955 -5.783 1.00 96.06 93 LEU A C 1
ATOM 749 O O . LEU A 1 93 ? 1.252 2.971 -6.184 1.00 96.06 93 LEU A O 1
ATOM 753 N N . SER A 1 94 ? 0.327 1.818 -4.505 1.00 93.75 94 SER A N 1
ATOM 754 C CA . SER A 1 94 ? 0.604 2.849 -3.509 1.00 93.75 94 SER A CA 1
ATOM 755 C C . SER A 1 94 ? 2.098 3.063 -3.292 1.00 93.75 94 SER A C 1
ATOM 757 O O . SER A 1 94 ? 2.490 4.191 -2.993 1.00 93.75 94 SER A O 1
ATOM 759 N N . ALA A 1 95 ? 2.915 2.015 -3.386 1.00 93.75 95 ALA A N 1
ATOM 760 C CA . ALA A 1 95 ? 4.361 2.121 -3.297 1.00 93.75 95 ALA A CA 1
ATOM 761 C C . ALA A 1 95 ? 4.938 2.862 -4.504 1.00 93.75 95 ALA A C 1
ATOM 763 O O . ALA A 1 95 ? 5.675 3.827 -4.311 1.00 93.75 95 ALA A O 1
ATOM 764 N N . TYR A 1 96 ? 4.524 2.483 -5.715 1.00 95.31 96 TYR A N 1
ATOM 765 C CA . TYR A 1 96 ? 4.931 3.124 -6.963 1.00 95.31 96 TYR A CA 1
ATOM 766 C C . TYR A 1 96 ? 4.677 4.631 -6.940 1.00 95.31 96 TYR A C 1
ATOM 768 O O . TYR A 1 96 ? 5.612 5.422 -7.079 1.00 95.31 96 TYR A O 1
ATOM 776 N N . GLU A 1 97 ? 3.435 5.036 -6.675 1.00 93.94 97 GLU A N 1
ATOM 777 C CA . GLU A 1 97 ? 3.051 6.449 -6.627 1.00 93.94 97 GLU A CA 1
ATOM 778 C C . GLU A 1 97 ? 3.799 7.210 -5.527 1.00 93.94 97 GLU A C 1
ATOM 780 O O . GLU A 1 97 ? 4.188 8.368 -5.696 1.00 93.94 97 GLU A O 1
ATOM 785 N N . TYR A 1 98 ? 4.057 6.553 -4.394 1.00 91.62 98 TYR A N 1
ATOM 786 C CA . TYR A 1 98 ? 4.796 7.158 -3.295 1.00 91.62 98 TYR A CA 1
ATOM 787 C C . TYR A 1 98 ? 6.285 7.353 -3.636 1.00 91.62 98 TYR A C 1
ATOM 789 O O . TYR A 1 98 ? 6.823 8.442 -3.431 1.00 91.62 98 TYR A O 1
ATOM 797 N N . HIS A 1 99 ? 6.975 6.327 -4.138 1.00 92.69 99 HIS A N 1
ATOM 798 C CA . HIS A 1 99 ? 8.420 6.397 -4.380 1.00 92.69 99 HIS A CA 1
ATOM 799 C C . HIS A 1 99 ? 8.760 7.241 -5.614 1.00 92.69 99 HIS A C 1
ATOM 801 O O . HIS A 1 99 ? 9.738 7.994 -5.577 1.00 92.69 99 HIS A O 1
ATOM 807 N N . LYS A 1 100 ? 7.926 7.185 -6.663 1.00 93.88 100 LYS A N 1
ATOM 808 C CA . LYS A 1 100 ? 8.051 8.016 -7.871 1.00 93.88 100 LYS A CA 1
ATOM 809 C C . LYS A 1 100 ? 7.672 9.477 -7.625 1.00 93.88 100 LYS A C 1
ATOM 811 O O . LYS A 1 100 ? 8.293 10.375 -8.200 1.00 93.88 100 LYS A O 1
ATOM 816 N N . GLY A 1 101 ? 6.635 9.714 -6.821 1.00 88.12 101 GLY A N 1
ATOM 817 C CA . GLY A 1 101 ? 6.011 11.024 -6.656 1.00 88.12 101 GLY A CA 1
ATOM 818 C C . GLY A 1 101 ? 6.963 12.111 -6.159 1.00 88.12 101 GLY A C 1
ATOM 819 O O . GLY A 1 101 ? 8.003 11.847 -5.549 1.00 88.12 101 GLY A O 1
ATOM 820 N N . ASP A 1 102 ? 6.608 13.369 -6.424 1.00 78.69 102 ASP A N 1
ATOM 821 C CA . ASP A 1 102 ? 7.306 14.508 -5.836 1.00 78.69 102 ASP A CA 1
ATOM 822 C C . ASP A 1 102 ? 6.764 14.786 -4.440 1.00 78.69 102 ASP A C 1
ATOM 824 O O . ASP A 1 102 ? 5.657 15.290 -4.246 1.00 78.69 102 ASP A O 1
ATOM 828 N N . GLN A 1 103 ? 7.524 14.331 -3.452 1.00 73.75 103 GLN A N 1
ATOM 829 C CA . GLN A 1 103 ? 7.174 14.456 -2.049 1.00 73.75 103 GLN A CA 1
ATOM 830 C C . GLN A 1 103 ? 8.109 15.451 -1.394 1.00 73.75 103 GLN A C 1
ATOM 832 O O . GLN A 1 103 ? 9.325 15.333 -1.533 1.00 73.75 103 GLN A O 1
ATOM 837 N N . SER A 1 104 ? 7.539 16.354 -0.598 1.00 79.94 104 SER A N 1
ATOM 838 C CA . SER A 1 104 ? 8.304 17.287 0.235 1.00 79.94 104 SER A CA 1
ATOM 839 C C . SER A 1 104 ? 9.188 16.578 1.264 1.00 79.94 104 SER A C 1
ATOM 841 O O . SER A 1 104 ? 10.161 17.155 1.739 1.00 79.94 104 SER A O 1
ATOM 843 N N . LYS A 1 105 ? 8.848 15.332 1.621 1.00 83.00 105 LYS A N 1
ATOM 844 C CA . LYS A 1 105 ? 9.591 14.490 2.563 1.00 83.00 105 LYS A CA 1
ATOM 845 C C . LYS A 1 105 ? 9.676 13.059 2.045 1.00 83.00 105 LYS A C 1
ATOM 847 O O . LYS A 1 105 ? 8.850 12.228 2.416 1.00 83.00 105 LYS A O 1
ATOM 852 N N . PRO A 1 106 ? 10.623 12.781 1.150 1.00 86.12 106 PRO A N 1
ATOM 853 C CA . PRO A 1 106 ? 10.791 11.435 0.644 1.00 86.12 106 PRO A CA 1
ATOM 854 C C . PRO A 1 106 ? 11.445 10.510 1.656 1.00 86.12 106 PRO A C 1
ATOM 856 O O . PRO A 1 106 ? 12.212 10.955 2.507 1.00 86.12 106 PRO A O 1
ATOM 859 N N . GLU A 1 107 ? 11.189 9.211 1.526 1.00 84.50 107 GLU A N 1
ATOM 860 C CA . GLU A 1 107 ? 11.937 8.210 2.283 1.00 84.50 107 GLU A CA 1
ATOM 861 C C . GLU A 1 107 ? 13.419 8.308 1.908 1.00 84.50 107 GLU A C 1
ATOM 863 O O . GLU A 1 107 ? 13.768 8.248 0.727 1.00 84.50 107 GLU A O 1
ATOM 868 N N . GLU A 1 108 ? 14.291 8.473 2.903 1.00 86.12 108 GLU A N 1
ATOM 869 C CA . GLU A 1 108 ? 15.721 8.747 2.706 1.00 86.12 108 GLU A CA 1
ATOM 870 C C . GLU A 1 108 ? 16.366 7.755 1.729 1.00 86.12 108 GLU A C 1
ATOM 872 O O . GLU A 1 108 ? 17.016 8.161 0.766 1.00 86.12 108 GLU A O 1
ATOM 877 N N . TRP A 1 109 ? 16.065 6.461 1.890 1.00 83.75 109 TRP A N 1
ATOM 878 C CA . TRP A 1 109 ? 16.596 5.388 1.049 1.00 83.75 109 TRP A CA 1
ATOM 879 C C . TRP A 1 109 ? 16.226 5.517 -0.437 1.00 83.75 109 TRP A C 1
ATOM 881 O O . TRP A 1 109 ? 16.962 5.013 -1.281 1.00 83.75 109 TRP A O 1
ATOM 891 N N . THR A 1 110 ? 15.130 6.203 -0.784 1.00 87.88 110 THR A N 1
ATOM 892 C CA . THR A 1 110 ? 14.723 6.400 -2.189 1.00 87.88 110 THR A CA 1
ATOM 893 C C . THR A 1 110 ? 15.574 7.432 -2.924 1.00 87.88 110 THR A C 1
ATOM 895 O O . THR A 1 110 ? 15.579 7.419 -4.153 1.00 87.88 110 THR A O 1
ATOM 898 N N . ASN A 1 111 ? 16.305 8.285 -2.194 1.00 88.12 111 ASN A N 1
ATOM 899 C CA . ASN A 1 111 ? 17.161 9.342 -2.750 1.00 88.12 111 ASN A CA 1
ATOM 900 C C . ASN A 1 111 ? 18.652 8.995 -2.684 1.00 88.12 111 ASN A C 1
ATOM 902 O O . ASN A 1 111 ? 19.486 9.737 -3.199 1.00 88.12 111 ASN A O 1
ATOM 906 N N . VAL A 1 112 ? 19.008 7.871 -2.059 1.00 83.38 112 VAL A N 1
ATOM 907 C CA . VAL A 1 112 ? 20.385 7.379 -2.069 1.00 83.38 112 VAL A CA 1
ATOM 908 C C . VAL A 1 112 ? 20.663 6.735 -3.424 1.00 83.38 112 VAL A C 1
ATOM 910 O O . VAL A 1 112 ? 19.860 5.949 -3.929 1.00 83.38 112 VAL A O 1
ATOM 913 N N . ALA A 1 113 ? 21.819 7.054 -4.006 1.00 83.81 113 ALA A N 1
ATOM 914 C CA . ALA A 1 113 ? 22.294 6.419 -5.227 1.00 83.81 113 ALA A CA 1
ATOM 915 C C . ALA A 1 113 ? 22.326 4.890 -5.069 1.00 83.81 113 ALA A C 1
ATOM 917 O O . ALA A 1 113 ? 23.019 4.364 -4.194 1.00 83.81 113 ALA A O 1
ATOM 918 N N . MET A 1 114 ? 21.627 4.181 -5.957 1.00 79.56 114 MET A N 1
ATOM 919 C CA . MET A 1 114 ? 21.610 2.716 -5.993 1.00 79.56 114 MET A CA 1
ATOM 920 C C . MET A 1 114 ? 22.993 2.150 -6.356 1.00 79.56 114 MET A C 1
ATOM 922 O O . MET A 1 114 ? 23.403 1.097 -5.862 1.00 79.56 114 MET A O 1
ATOM 926 N N . ARG A 1 115 ? 23.756 2.899 -7.163 1.00 72.94 115 ARG A N 1
ATOM 927 C CA . ARG A 1 115 ? 25.108 2.557 -7.620 1.00 72.94 115 ARG A CA 1
ATOM 928 C C . ARG A 1 115 ? 26.075 3.722 -7.399 1.00 72.94 115 ARG A C 1
ATOM 930 O O . ARG A 1 115 ? 25.846 4.813 -7.923 1.00 72.94 115 ARG A O 1
ATOM 937 N N . ILE A 1 116 ? 27.180 3.468 -6.698 1.00 69.19 116 ILE A N 1
ATOM 938 C CA . ILE A 1 116 ? 28.303 4.402 -6.523 1.00 69.19 116 ILE A CA 1
ATOM 939 C C . ILE A 1 116 ? 29.569 3.728 -7.060 1.00 69.19 116 ILE A C 1
ATOM 941 O O . ILE A 1 116 ? 29.947 2.665 -6.584 1.00 69.19 116 ILE A O 1
ATOM 945 N N . ASP A 1 117 ? 30.197 4.327 -8.076 1.00 61.97 117 ASP A N 1
ATOM 946 C CA . ASP A 1 117 ? 31.522 3.946 -8.594 1.00 61.97 117 ASP A CA 1
ATOM 947 C C . ASP A 1 117 ? 31.701 2.431 -8.845 1.00 61.97 117 ASP A C 1
ATOM 949 O O . ASP A 1 117 ? 32.633 1.798 -8.365 1.00 61.97 117 ASP A O 1
ATOM 953 N N . ASN A 1 118 ? 30.770 1.831 -9.600 1.00 59.81 118 ASN A N 1
ATOM 954 C CA . ASN A 1 118 ? 30.703 0.388 -9.917 1.00 59.81 118 ASN A CA 1
ATOM 955 C C . ASN A 1 118 ? 30.441 -0.562 -8.739 1.00 59.81 118 ASN A C 1
ATOM 957 O O . ASN A 1 118 ? 30.288 -1.762 -8.962 1.00 59.81 118 ASN A O 1
ATOM 961 N N . HIS A 1 119 ? 30.272 -0.037 -7.530 1.00 57.41 119 HIS A N 1
ATOM 962 C CA . HIS A 1 119 ? 29.800 -0.786 -6.379 1.00 57.41 119 HIS A CA 1
ATOM 963 C C . HIS A 1 119 ? 28.330 -0.458 -6.099 1.00 57.41 119 HIS A C 1
ATOM 965 O O . HIS A 1 119 ? 27.870 0.684 -6.189 1.00 57.41 119 HIS A O 1
ATOM 971 N N . TYR A 1 120 ? 27.556 -1.488 -5.774 1.00 61.34 120 TYR A N 1
ATOM 972 C CA . TYR A 1 120 ? 26.203 -1.289 -5.275 1.00 61.34 120 TYR A CA 1
ATOM 973 C C . TYR A 1 120 ? 26.297 -0.733 -3.858 1.00 61.34 120 TYR A C 1
ATOM 975 O O . TYR A 1 120 ? 26.965 -1.315 -3.001 1.00 61.34 120 TYR A O 1
ATOM 983 N N . ASN A 1 121 ? 25.672 0.421 -3.626 1.00 52.34 121 ASN A N 1
ATOM 984 C CA . ASN A 1 121 ? 25.723 1.053 -2.318 1.00 52.34 121 ASN A CA 1
ATOM 985 C C . ASN A 1 121 ? 24.911 0.213 -1.322 1.00 52.34 121 ASN A C 1
ATOM 987 O O . ASN A 1 121 ? 23.712 0.005 -1.506 1.00 52.34 121 ASN A O 1
ATOM 991 N N . PHE A 1 122 ? 25.567 -0.260 -0.264 1.00 49.72 122 PHE A N 1
ATOM 992 C CA . PHE A 1 122 ? 24.932 -1.027 0.810 1.00 49.72 122 PHE A CA 1
ATOM 993 C C . PHE A 1 122 ? 24.075 -0.153 1.744 1.00 49.72 122 PHE A C 1
ATOM 995 O O . PHE A 1 122 ? 23.207 -0.686 2.433 1.00 49.72 122 PHE A O 1
ATOM 1002 N N . GLY A 1 123 ? 24.285 1.172 1.752 1.00 45.19 123 GLY A N 1
ATOM 1003 C CA . GLY A 1 123 ? 23.514 2.132 2.554 1.00 45.19 123 GLY A CA 1
ATOM 1004 C C . GLY A 1 123 ? 22.139 2.473 1.967 1.00 45.19 123 GLY A C 1
ATOM 1005 O O . GLY A 1 123 ? 21.208 2.778 2.708 1.00 45.19 123 GLY A O 1
ATOM 1006 N N . GLY A 1 124 ? 21.968 2.333 0.650 1.00 46.47 124 GLY A N 1
ATOM 1007 C CA . GLY A 1 124 ? 20.661 2.337 -0.011 1.00 46.47 124 GLY A CA 1
ATOM 1008 C C . GLY A 1 124 ? 20.041 0.946 0.058 1.00 46.47 124 GLY A C 1
ATOM 1009 O O . GLY A 1 124 ? 19.945 0.292 -0.967 1.00 46.47 124 GLY A O 1
ATOM 1010 N N . TRP A 1 125 ? 19.749 0.476 1.278 1.00 53.47 125 TRP A N 1
ATOM 1011 C CA . TRP A 1 125 ? 19.087 -0.789 1.648 1.00 53.47 125 TRP A CA 1
ATOM 1012 C C . TRP A 1 125 ? 19.210 -1.949 0.637 1.00 53.47 125 TRP 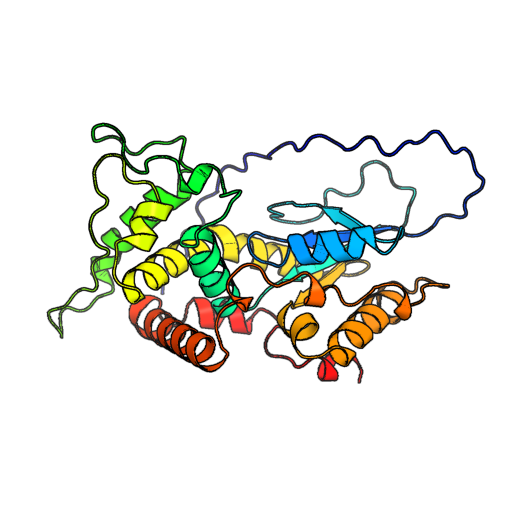A C 1
ATOM 1014 O O . TRP A 1 125 ? 18.551 -1.962 -0.401 1.00 53.47 125 TRP A O 1
ATOM 1024 N N . GLN A 1 126 ? 19.971 -2.985 1.016 1.00 54.75 126 GLN A N 1
ATOM 1025 C CA . GLN A 1 126 ? 20.247 -4.235 0.275 1.00 54.75 126 GLN A CA 1
ATOM 1026 C C . GLN A 1 126 ? 19.076 -4.801 -0.561 1.00 54.75 126 GLN A C 1
ATOM 1028 O O . GLN A 1 126 ? 19.318 -5.379 -1.618 1.00 54.75 126 GLN A O 1
ATOM 1033 N N . GLY A 1 127 ? 17.826 -4.590 -0.134 1.00 55.50 127 GLY A N 1
ATOM 1034 C CA . GLY A 1 127 ? 16.623 -4.972 -0.871 1.00 55.50 127 GLY A CA 1
ATOM 1035 C C . GLY A 1 127 ? 16.493 -4.333 -2.258 1.00 55.50 127 GLY A C 1
ATOM 1036 O O . GLY A 1 127 ? 16.232 -5.046 -3.210 1.00 55.50 127 GLY A O 1
ATOM 1037 N N . THR A 1 128 ? 16.719 -3.030 -2.445 1.00 55.50 128 THR A N 1
ATOM 1038 C CA . THR A 1 128 ? 16.399 -2.368 -3.734 1.00 55.50 128 THR A CA 1
ATOM 1039 C C . THR A 1 128 ? 17.386 -2.729 -4.853 1.00 55.50 128 THR A C 1
ATOM 1041 O O . THR A 1 128 ? 17.008 -2.894 -6.013 1.00 55.50 128 THR A O 1
ATOM 1044 N N . ASN A 1 129 ? 18.659 -2.926 -4.505 1.00 57.81 129 ASN A N 1
ATOM 1045 C CA . ASN A 1 129 ? 19.670 -3.414 -5.446 1.00 57.81 129 ASN A CA 1
ATOM 1046 C C . ASN A 1 129 ? 19.492 -4.907 -5.756 1.00 57.81 129 ASN A C 1
ATOM 1048 O O . ASN A 1 129 ? 19.676 -5.314 -6.905 1.00 57.81 129 ASN A O 1
ATOM 1052 N N . ALA A 1 130 ? 19.094 -5.712 -4.760 1.00 60.19 130 ALA A N 1
ATOM 1053 C CA . ALA A 1 130 ? 18.686 -7.095 -4.981 1.00 60.19 130 ALA A CA 1
ATOM 1054 C C . ALA A 1 130 ? 17.469 -7.159 -5.907 1.00 60.19 130 ALA A C 1
ATOM 1056 O O . ALA A 1 130 ? 17.500 -7.935 -6.842 1.00 60.19 130 ALA A O 1
ATOM 1057 N N . VAL A 1 131 ? 16.487 -6.270 -5.758 1.00 62.19 131 VAL A N 1
ATOM 1058 C CA . VAL A 1 131 ? 15.294 -6.184 -6.613 1.00 62.19 131 VAL A CA 1
ATOM 1059 C C . VAL A 1 131 ? 15.646 -5.983 -8.083 1.00 62.19 131 VAL A C 1
ATOM 1061 O O . VAL A 1 131 ? 15.214 -6.769 -8.920 1.00 62.19 131 VAL A O 1
ATOM 1064 N N . VAL A 1 132 ? 16.454 -4.973 -8.430 1.00 62.44 132 VAL A N 1
ATOM 1065 C CA . VAL A 1 132 ? 16.794 -4.725 -9.845 1.00 62.44 132 VAL A CA 1
ATOM 1066 C C . VAL A 1 132 ? 17.722 -5.810 -10.391 1.00 62.44 132 VAL A C 1
ATOM 1068 O O . VAL A 1 132 ? 17.580 -6.229 -11.540 1.00 62.44 132 VAL A O 1
ATOM 1071 N N . ARG A 1 133 ? 18.652 -6.317 -9.573 1.00 64.62 133 ARG A N 1
ATOM 1072 C CA . ARG A 1 133 ? 19.509 -7.440 -9.965 1.00 64.62 133 ARG A CA 1
ATOM 1073 C C . ARG A 1 133 ? 18.692 -8.712 -10.175 1.00 64.62 133 ARG A C 1
ATOM 1075 O O . ARG A 1 133 ? 18.892 -9.384 -11.171 1.00 64.62 133 ARG A O 1
ATOM 1082 N N . GLU A 1 134 ? 17.783 -9.036 -9.269 1.00 62.81 134 GLU A N 1
ATOM 1083 C CA . GLU A 1 134 ? 16.961 -10.241 -9.311 1.00 62.81 134 GLU A CA 1
ATOM 1084 C C . GLU A 1 134 ? 15.935 -10.165 -10.427 1.00 62.81 134 GLU A C 1
ATOM 1086 O O . GLU A 1 134 ? 15.843 -11.118 -11.185 1.00 62.81 134 GLU A O 1
ATOM 1091 N N . ALA A 1 135 ? 15.283 -9.018 -10.638 1.00 62.47 135 ALA A N 1
ATOM 1092 C CA . ALA A 1 135 ? 14.481 -8.755 -11.834 1.00 62.47 135 ALA A CA 1
ATOM 1093 C C . ALA A 1 135 ? 15.259 -9.068 -13.126 1.00 62.47 135 ALA A C 1
ATOM 1095 O O . ALA A 1 135 ? 14.728 -9.710 -14.030 1.00 62.47 135 ALA A O 1
ATOM 1096 N N . ASN A 1 136 ? 16.543 -8.694 -13.173 1.00 58.19 136 ASN A N 1
ATOM 1097 C CA . ASN A 1 136 ? 17.451 -9.011 -14.277 1.00 58.19 136 ASN A CA 1
ATOM 1098 C C . ASN A 1 136 ? 18.021 -10.447 -14.245 1.00 58.19 136 ASN A C 1
ATOM 1100 O O . ASN A 1 136 ? 18.612 -10.867 -15.237 1.00 58.19 136 ASN A O 1
ATOM 1104 N N . LEU A 1 137 ? 17.850 -11.203 -13.149 1.00 54.22 137 LEU A N 1
ATOM 1105 C CA . LEU A 1 137 ? 18.196 -12.629 -12.982 1.00 54.22 137 LEU A CA 1
ATOM 1106 C C . LEU A 1 137 ? 16.984 -13.577 -13.107 1.00 54.22 137 LEU A C 1
ATOM 1108 O O . LEU A 1 137 ? 17.171 -14.792 -13.161 1.00 54.22 137 LEU A O 1
ATOM 1112 N N . TYR A 1 138 ? 15.777 -13.046 -13.324 1.00 53.94 138 TYR A N 1
ATOM 1113 C CA . TYR A 1 138 ? 14.631 -13.791 -13.854 1.00 53.94 138 TYR A CA 1
ATOM 1114 C C . TYR A 1 138 ? 14.608 -14.059 -15.395 1.00 53.94 138 TYR A C 1
ATOM 1116 O O . TYR A 1 138 ? 13.545 -14.465 -15.868 1.00 53.94 138 TYR A O 1
ATOM 1124 N N . PRO A 1 139 ? 15.685 -13.947 -16.227 1.00 44.28 139 PRO A N 1
ATOM 1125 C CA . PRO A 1 139 ? 15.627 -14.272 -17.656 1.00 44.28 139 PRO A CA 1
ATOM 1126 C C . PRO A 1 139 ? 15.199 -15.707 -17.969 1.00 44.28 139 PRO A C 1
ATOM 1128 O O . PRO A 1 139 ? 14.849 -15.982 -19.107 1.00 44.28 139 PRO A O 1
ATOM 1131 N N . THR A 1 140 ? 15.229 -16.623 -16.998 1.00 44.03 140 THR A N 1
ATOM 1132 C CA . THR A 1 140 ? 14.900 -18.044 -17.189 1.00 44.03 140 THR A CA 1
ATOM 1133 C C . THR A 1 140 ? 13.40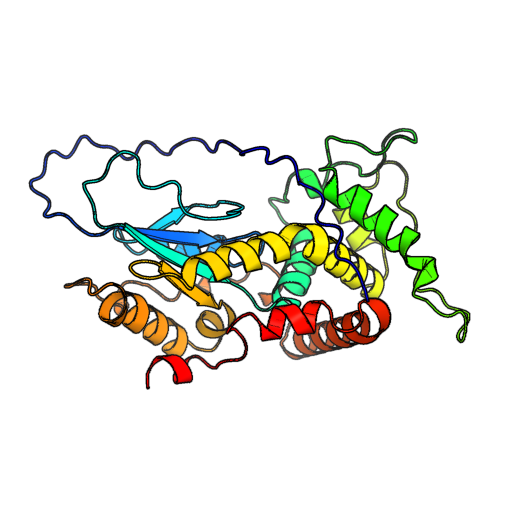8 -18.370 -17.090 1.00 44.03 140 THR A C 1
ATOM 1135 O O . THR A 1 140 ? 13.026 -19.505 -17.357 1.00 44.03 140 THR A O 1
ATOM 1138 N N . ILE A 1 141 ? 12.547 -17.411 -16.723 1.00 45.25 141 ILE A N 1
ATOM 1139 C CA . ILE A 1 141 ? 11.079 -17.592 -16.738 1.00 45.25 141 ILE A CA 1
ATOM 1140 C C . ILE A 1 141 ? 10.451 -16.981 -18.003 1.00 45.25 141 ILE A C 1
ATOM 1142 O O . ILE A 1 141 ? 9.313 -17.300 -18.344 1.00 45.25 141 ILE A O 1
ATOM 1146 N N . PHE A 1 142 ? 11.199 -16.148 -18.728 1.00 46.38 142 PHE A N 1
ATOM 1147 C CA . PHE A 1 142 ? 10.745 -15.509 -19.957 1.00 46.38 142 PHE A CA 1
ATOM 1148 C C . PHE A 1 142 ? 11.150 -16.361 -21.152 1.00 46.38 142 PHE A C 1
ATOM 1150 O O . PHE A 1 142 ? 12.264 -16.251 -21.659 1.00 46.38 142 PHE A O 1
ATOM 1157 N N . ASP A 1 143 ? 10.230 -17.231 -21.562 1.00 41.59 143 ASP A N 1
ATOM 1158 C CA . ASP A 1 143 ? 10.351 -17.969 -22.811 1.00 41.59 143 ASP A CA 1
ATOM 1159 C C . ASP A 1 143 ? 10.425 -16.970 -23.977 1.00 41.59 143 ASP A C 1
ATOM 1161 O O . ASP A 1 143 ? 9.657 -16.008 -24.053 1.00 41.59 143 ASP A O 1
ATOM 1165 N N . GLU A 1 144 ? 11.400 -17.170 -24.855 1.00 45.19 144 GLU A N 1
ATOM 1166 C CA . GLU A 1 144 ? 11.871 -16.224 -25.873 1.00 45.19 144 GLU A CA 1
ATOM 1167 C C . GLU A 1 144 ? 10.895 -16.019 -27.044 1.00 45.19 144 GLU A C 1
ATOM 1169 O O . GLU A 1 144 ? 11.268 -15.448 -28.067 1.00 45.19 144 GLU A O 1
ATOM 1174 N N . GLN A 1 145 ? 9.638 -16.444 -26.911 1.00 49.84 145 GLN A N 1
ATOM 1175 C CA . GLN A 1 145 ? 8.712 -16.557 -28.038 1.00 49.84 145 GLN A CA 1
ATOM 1176 C C . GLN A 1 145 ? 8.268 -15.223 -28.660 1.00 49.84 145 GLN A C 1
ATOM 1178 O O . GLN A 1 145 ? 7.729 -15.249 -29.760 1.00 49.84 145 GLN A O 1
ATOM 1183 N N . ASP A 1 146 ? 8.529 -14.073 -28.027 1.00 52.19 146 ASP A N 1
ATOM 1184 C CA . ASP A 1 146 ? 8.132 -12.755 -28.563 1.00 52.19 146 ASP A CA 1
ATOM 1185 C C . ASP A 1 146 ? 9.307 -11.773 -28.764 1.00 52.19 146 ASP A C 1
ATOM 1187 O O . ASP A 1 146 ? 9.112 -10.619 -29.128 1.00 52.19 146 ASP A O 1
ATOM 1191 N N . GLY A 1 147 ? 10.557 -12.185 -28.505 1.00 55.12 147 GLY A N 1
ATOM 1192 C CA . GLY A 1 147 ? 11.760 -11.361 -28.743 1.00 55.12 147 GLY A CA 1
ATOM 1193 C C . GLY A 1 147 ? 11.895 -10.063 -27.918 1.00 55.12 147 GLY A C 1
ATOM 1194 O O . GLY A 1 147 ? 12.996 -9.529 -27.795 1.00 55.12 147 GLY A O 1
ATOM 1195 N N . SER A 1 148 ? 10.831 -9.567 -27.284 1.00 53.59 148 SER A N 1
ATOM 1196 C CA . SER A 1 148 ? 10.843 -8.386 -26.424 1.00 53.59 148 SER A CA 1
ATOM 1197 C C . SER A 1 148 ? 10.837 -8.797 -24.952 1.00 53.59 148 SER A C 1
ATOM 1199 O O . SER A 1 148 ? 9.791 -8.842 -24.303 1.00 53.59 148 SER A O 1
ATOM 1201 N N . LYS A 1 149 ? 12.013 -9.099 -24.389 1.00 55.62 149 LYS A N 1
ATOM 1202 C CA . LYS A 1 149 ? 12.169 -9.185 -22.928 1.00 55.62 149 LYS A CA 1
ATOM 1203 C C . LYS A 1 149 ? 11.819 -7.801 -22.356 1.00 55.62 149 LYS A C 1
ATOM 1205 O O . LYS A 1 149 ? 12.481 -6.836 -22.748 1.00 55.62 149 LYS A O 1
ATOM 1210 N N . PRO A 1 150 ? 10.832 -7.651 -21.449 1.00 58.19 150 PRO A N 1
ATOM 1211 C CA . PRO A 1 150 ? 10.672 -6.418 -20.691 1.00 58.19 150 PRO A CA 1
ATOM 1212 C C . PRO A 1 150 ? 11.832 -6.333 -19.695 1.00 58.19 150 PRO A C 1
ATOM 1214 O O . PRO A 1 150 ? 11.689 -6.602 -18.508 1.00 58.19 150 PRO A O 1
ATOM 1217 N N . ALA A 1 151 ? 13.022 -6.025 -20.205 1.00 68.56 151 ALA A N 1
ATOM 1218 C CA . ALA A 1 151 ? 14.174 -5.749 -19.381 1.00 68.56 151 ALA A CA 1
ATOM 1219 C C . ALA A 1 151 ? 13.893 -4.447 -18.636 1.00 68.56 151 ALA A C 1
ATOM 1221 O O . ALA A 1 151 ? 13.532 -3.431 -19.243 1.00 68.56 151 ALA A O 1
ATOM 1222 N N . LEU A 1 152 ? 14.060 -4.482 -17.317 1.00 81.19 152 LEU A N 1
ATOM 1223 C CA . LEU A 1 152 ? 14.200 -3.253 -16.562 1.00 81.19 152 LEU A CA 1
ATOM 1224 C C . LEU A 1 152 ? 15.347 -2.454 -17.179 1.00 81.19 152 LEU A C 1
ATOM 1226 O O . LEU A 1 152 ? 16.437 -2.984 -17.410 1.00 81.19 152 LEU A O 1
ATOM 1230 N N . SER A 1 153 ? 15.099 -1.176 -17.460 1.00 84.75 153 SER A N 1
ATOM 1231 C CA . SER A 1 153 ? 16.151 -0.292 -17.957 1.00 84.75 153 SER A CA 1
ATOM 1232 C C . SER A 1 153 ? 17.342 -0.324 -16.993 1.00 84.75 153 SER A C 1
ATOM 1234 O O . SER A 1 153 ? 17.132 -0.417 -15.778 1.00 84.75 153 SER A O 1
ATOM 1236 N N . PRO A 1 154 ? 18.587 -0.223 -17.482 1.00 84.81 154 PRO A N 1
ATOM 1237 C CA . PRO A 1 154 ? 19.746 -0.198 -16.604 1.00 84.81 154 PRO A CA 1
ATOM 1238 C C . PRO A 1 154 ? 19.689 1.009 -15.659 1.00 84.81 154 PRO A C 1
ATOM 1240 O O . PRO A 1 154 ? 19.191 2.085 -16.016 1.00 84.81 154 PRO A O 1
ATOM 1243 N N . ILE A 1 155 ? 20.224 0.815 -14.454 1.00 84.44 155 ILE A N 1
ATOM 1244 C CA . ILE A 1 155 ? 20.442 1.882 -13.475 1.00 84.44 155 ILE A CA 1
ATOM 1245 C C . ILE A 1 155 ? 21.632 2.730 -13.936 1.00 84.44 155 ILE A C 1
ATOM 1247 O O . ILE A 1 155 ? 22.720 2.195 -14.186 1.00 84.44 155 ILE A O 1
ATOM 1251 N N . LEU A 1 156 ? 21.440 4.045 -14.022 1.00 87.50 156 LEU A N 1
ATOM 1252 C CA . LEU A 1 156 ? 22.498 4.995 -14.358 1.00 87.50 156 LEU A CA 1
ATOM 1253 C C . LEU A 1 156 ? 23.440 5.217 -13.164 1.00 87.50 156 LEU A C 1
ATOM 1255 O O . LEU A 1 156 ? 23.105 4.968 -12.005 1.00 87.50 156 LEU A O 1
ATOM 1259 N N . ALA A 1 157 ? 24.661 5.678 -13.436 1.00 85.75 157 ALA A N 1
ATOM 1260 C CA . ALA A 1 157 ? 25.609 5.990 -12.371 1.00 85.75 157 ALA A CA 1
ATOM 1261 C C . ALA A 1 157 ? 25.027 7.064 -11.438 1.00 85.75 157 ALA A C 1
ATOM 1263 O O . ALA A 1 157 ? 24.548 8.092 -11.909 1.00 85.75 157 ALA A O 1
ATOM 1264 N N . ARG A 1 158 ? 25.101 6.824 -10.121 1.00 85.94 158 ARG A N 1
ATOM 1265 C CA . ARG A 1 158 ? 24.590 7.720 -9.069 1.00 85.94 158 ARG A CA 1
ATOM 1266 C C . ARG A 1 158 ? 23.076 7.953 -9.089 1.00 85.94 158 ARG A C 1
ATOM 1268 O O . ARG A 1 158 ? 22.592 8.826 -8.380 1.00 85.94 158 ARG A O 1
ATOM 1275 N N . GLU A 1 159 ? 22.330 7.161 -9.851 1.00 87.94 159 GLU A N 1
ATOM 1276 C CA . GLU A 1 159 ? 20.878 7.266 -9.910 1.00 87.94 159 GLU A CA 1
ATOM 1277 C C . GLU A 1 159 ? 20.235 6.732 -8.628 1.00 87.94 159 GLU A C 1
ATOM 1279 O O . GLU A 1 159 ? 20.542 5.624 -8.171 1.00 87.94 159 GLU A O 1
ATOM 1284 N N . SER A 1 160 ? 19.346 7.529 -8.040 1.00 89.62 160 SER A N 1
ATOM 1285 C CA . SER A 1 160 ? 18.524 7.107 -6.911 1.00 89.62 160 SER A CA 1
ATOM 1286 C C . SER A 1 160 ? 17.342 6.249 -7.376 1.00 89.62 160 SER A C 1
ATOM 1288 O O . SER A 1 160 ? 16.947 6.296 -8.541 1.00 89.62 160 SER A O 1
ATOM 1290 N N . TYR A 1 161 ? 16.740 5.459 -6.481 1.00 90.44 161 TYR A N 1
ATOM 1291 C CA . TYR A 1 161 ? 15.572 4.642 -6.850 1.00 90.44 161 TYR A CA 1
ATOM 1292 C C . TYR A 1 161 ? 14.398 5.498 -7.336 1.00 90.44 161 TYR A C 1
ATOM 1294 O O . TYR A 1 161 ? 13.700 5.142 -8.283 1.00 90.44 161 TYR A O 1
ATOM 1302 N N . ARG A 1 162 ? 14.214 6.670 -6.731 1.00 92.31 162 ARG A N 1
ATOM 1303 C CA . ARG A 1 162 ? 13.217 7.638 -7.171 1.00 92.31 162 ARG A CA 1
ATOM 1304 C C . ARG A 1 162 ? 13.484 8.149 -8.583 1.00 92.31 162 ARG A C 1
ATOM 1306 O O . ARG A 1 162 ? 12.563 8.167 -9.398 1.00 92.31 162 ARG A O 1
ATOM 1313 N N . ASP A 1 163 ? 14.715 8.570 -8.869 1.00 93.06 163 ASP A N 1
ATOM 1314 C CA . ASP A 1 163 ? 15.075 9.084 -10.197 1.00 93.06 163 ASP A CA 1
ATOM 1315 C C . ASP A 1 163 ? 14.896 8.000 -11.261 1.00 93.06 163 ASP A C 1
ATOM 1317 O O . ASP A 1 163 ? 14.344 8.257 -12.332 1.00 93.06 163 ASP A O 1
ATOM 1321 N N . TYR A 1 164 ? 15.240 6.761 -10.906 1.00 93.12 164 TYR A N 1
ATOM 1322 C CA . TYR A 1 164 ? 14.996 5.586 -11.728 1.00 93.12 164 TYR A CA 1
ATOM 1323 C C . TYR A 1 164 ? 13.509 5.409 -12.066 1.00 93.12 164 TYR A C 1
ATOM 1325 O O . TYR A 1 164 ? 13.152 5.367 -13.244 1.00 93.12 164 TYR A O 1
ATOM 1333 N N . LEU A 1 165 ? 12.622 5.385 -11.063 1.00 93.81 165 LEU A N 1
ATOM 1334 C CA . LEU A 1 165 ? 11.173 5.246 -11.274 1.00 93.81 165 LEU A CA 1
ATOM 1335 C C . LEU A 1 165 ? 10.556 6.398 -12.081 1.00 93.81 165 LEU A C 1
ATOM 1337 O O . LEU A 1 165 ? 9.548 6.199 -12.762 1.00 93.81 165 LEU A O 1
ATOM 1341 N N . ARG A 1 166 ? 11.132 7.603 -11.999 1.00 95.19 166 ARG A N 1
ATOM 1342 C CA . ARG A 1 166 ? 10.697 8.773 -12.779 1.00 95.19 166 ARG A CA 1
ATOM 1343 C C . ARG A 1 166 ? 11.130 8.694 -14.241 1.00 95.19 166 ARG A C 1
ATOM 1345 O O . ARG A 1 166 ? 10.407 9.185 -15.103 1.00 95.19 166 ARG A O 1
ATOM 1352 N N . ARG A 1 167 ? 12.295 8.104 -14.517 1.00 95.31 167 ARG A N 1
ATOM 1353 C CA . ARG A 1 167 ? 12.884 8.033 -15.860 1.00 95.31 167 ARG A CA 1
ATOM 1354 C C . ARG A 1 167 ? 12.322 6.895 -16.709 1.00 95.31 167 ARG A C 1
ATOM 1356 O O . ARG A 1 167 ? 12.174 7.058 -17.918 1.00 95.31 167 ARG A O 1
ATOM 1363 N N . ILE A 1 168 ? 12.092 5.726 -16.119 1.00 91.69 168 ILE A N 1
ATOM 1364 C CA . ILE A 1 168 ? 11.713 4.525 -16.877 1.00 91.69 168 ILE A CA 1
ATOM 1365 C C . ILE A 1 168 ? 10.235 4.537 -17.302 1.00 91.69 168 ILE A C 1
ATOM 1367 O O . ILE A 1 168 ? 9.411 5.196 -16.663 1.00 91.69 168 ILE A O 1
ATOM 1371 N N . PRO A 1 169 ? 9.856 3.773 -18.348 1.00 94.44 169 PRO A N 1
ATOM 1372 C CA . PRO A 1 169 ? 8.457 3.613 -18.728 1.00 94.44 169 PRO A CA 1
ATOM 1373 C C . PRO A 1 169 ? 7.596 3.108 -17.568 1.00 94.44 169 PRO A C 1
ATOM 1375 O O . PRO A 1 169 ? 8.024 2.263 -16.782 1.00 94.44 169 PRO A O 1
ATOM 1378 N N . LEU A 1 170 ? 6.342 3.557 -17.519 1.00 94.06 170 LEU A N 1
ATOM 1379 C CA . LEU A 1 170 ? 5.396 3.246 -16.444 1.00 94.06 170 LEU A CA 1
ATOM 1380 C C . LEU A 1 170 ? 5.327 1.751 -16.106 1.00 94.06 170 LEU A C 1
ATOM 1382 O O . LEU A 1 170 ? 5.465 1.389 -14.942 1.00 94.06 170 LEU A O 1
ATOM 1386 N N . LYS A 1 171 ? 5.191 0.875 -17.113 1.00 92.81 171 LYS A N 1
ATOM 1387 C CA . LYS A 1 171 ? 5.124 -0.581 -16.894 1.00 92.81 171 LYS A CA 1
ATOM 1388 C C . LYS A 1 171 ? 6.403 -1.150 -16.271 1.00 92.81 171 LYS A C 1
ATOM 1390 O O . LYS A 1 171 ? 6.317 -2.068 -15.464 1.00 92.81 171 LYS A O 1
ATOM 1395 N N . GLN A 1 172 ? 7.575 -0.593 -16.592 1.00 90.81 172 GLN A N 1
ATOM 1396 C CA . GLN A 1 172 ? 8.833 -0.984 -15.943 1.00 90.81 172 GLN A CA 1
ATOM 1397 C C . GLN A 1 172 ? 8.895 -0.489 -14.494 1.00 90.81 172 GLN A C 1
ATOM 1399 O O . GLN A 1 172 ? 9.402 -1.193 -13.629 1.00 90.81 172 GLN A O 1
ATOM 1404 N N . GLY A 1 173 ? 8.341 0.692 -14.212 1.00 93.38 173 GLY A N 1
ATOM 1405 C CA . GLY A 1 173 ? 8.200 1.201 -12.849 1.00 93.38 173 GLY A CA 1
ATOM 1406 C C . GLY A 1 173 ? 7.288 0.338 -11.979 1.00 93.38 173 GLY A C 1
ATOM 1407 O O . GLY A 1 173 ? 7.669 -0.022 -10.868 1.00 93.38 173 GLY A O 1
ATOM 1408 N N . LEU A 1 174 ? 6.134 -0.067 -12.514 1.00 94.62 174 LEU A N 1
ATOM 1409 C CA . LEU A 1 174 ? 5.245 -1.026 -11.858 1.00 94.62 174 LEU A CA 1
ATOM 1410 C C . LEU A 1 174 ? 5.952 -2.369 -11.627 1.00 94.62 174 LEU A C 1
ATOM 1412 O O . LEU A 1 174 ? 5.925 -2.887 -10.517 1.00 94.62 174 LEU A O 1
ATOM 1416 N N . LEU A 1 175 ? 6.653 -2.895 -12.637 1.00 91.50 175 LEU A N 1
ATOM 1417 C CA . LEU A 1 175 ? 7.442 -4.124 -12.517 1.00 91.50 175 LEU A CA 1
ATOM 1418 C C . LEU A 1 175 ? 8.492 -4.039 -11.397 1.00 91.50 175 LEU A C 1
ATOM 1420 O O . LEU A 1 175 ? 8.598 -4.960 -10.587 1.00 91.50 175 LEU A O 1
ATOM 1424 N N . ALA A 1 176 ? 9.245 -2.939 -11.323 1.00 90.56 176 ALA A N 1
ATOM 1425 C CA . ALA A 1 176 ? 10.244 -2.731 -10.279 1.00 90.56 176 ALA A CA 1
ATOM 1426 C C . ALA A 1 176 ? 9.620 -2.757 -8.870 1.00 90.56 176 ALA A C 1
ATOM 1428 O O . ALA A 1 176 ? 10.223 -3.296 -7.941 1.00 90.56 176 ALA A O 1
ATOM 1429 N N . GLU A 1 177 ? 8.409 -2.222 -8.713 1.00 94.00 177 GLU A N 1
ATOM 1430 C CA . GLU A 1 177 ? 7.682 -2.234 -7.439 1.00 94.00 177 GLU A CA 1
ATOM 1431 C C . GLU A 1 177 ? 7.067 -3.595 -7.106 1.00 94.00 177 GLU A C 1
ATOM 1433 O O . GLU A 1 177 ? 7.111 -3.985 -5.944 1.00 94.00 177 GLU A O 1
ATOM 1438 N N . ILE A 1 178 ? 6.585 -4.371 -8.088 1.00 93.38 178 ILE A N 1
ATOM 1439 C CA . ILE A 1 178 ? 6.147 -5.759 -7.844 1.00 93.38 178 ILE A CA 1
ATOM 1440 C C . ILE A 1 178 ? 7.293 -6.560 -7.221 1.00 93.38 178 ILE A C 1
ATOM 1442 O O . ILE A 1 178 ? 7.118 -7.193 -6.178 1.00 93.38 178 ILE A O 1
ATOM 1446 N N . VAL A 1 179 ? 8.480 -6.511 -7.836 1.00 88.31 179 VAL A N 1
ATOM 1447 C CA . VAL A 1 179 ? 9.652 -7.251 -7.349 1.00 88.31 179 VAL A CA 1
ATOM 1448 C C . VAL A 1 179 ? 10.038 -6.774 -5.946 1.00 88.31 179 VAL A C 1
ATOM 1450 O O . VAL A 1 179 ? 10.248 -7.600 -5.057 1.00 88.31 179 VAL A O 1
ATOM 1453 N N . ARG A 1 180 ? 10.055 -5.454 -5.708 1.00 89.06 180 ARG A N 1
ATOM 1454 C CA . ARG A 1 180 ? 10.339 -4.881 -4.383 1.00 89.06 180 ARG A CA 1
ATOM 1455 C C . ARG A 1 180 ? 9.345 -5.343 -3.326 1.00 89.06 180 ARG A C 1
ATOM 1457 O O . ARG A 1 180 ? 9.763 -5.792 -2.259 1.00 89.06 180 ARG A O 1
ATOM 1464 N N . SER A 1 181 ? 8.051 -5.263 -3.609 1.00 91.56 181 SER A N 1
ATOM 1465 C CA . SER A 1 181 ? 7.012 -5.617 -2.647 1.00 91.56 181 SER A CA 1
ATOM 1466 C C . SER A 1 181 ? 6.947 -7.115 -2.374 1.00 91.56 181 SER A C 1
ATOM 1468 O O . SER A 1 181 ? 6.767 -7.487 -1.219 1.00 91.56 181 SER A O 1
ATOM 1470 N N . LEU A 1 182 ? 7.166 -7.980 -3.370 1.00 88.50 182 LEU A N 1
ATOM 1471 C CA . LEU A 1 182 ? 7.245 -9.433 -3.158 1.00 88.50 182 LEU A CA 1
ATOM 1472 C C . LEU A 1 182 ? 8.405 -9.833 -2.239 1.00 88.50 182 LEU A C 1
ATOM 1474 O O . LEU A 1 182 ? 8.267 -10.766 -1.454 1.00 88.50 182 LEU A O 1
ATOM 1478 N N . GLN A 1 183 ? 9.542 -9.142 -2.335 1.00 84.69 183 GLN A N 1
ATOM 1479 C CA . GLN A 1 183 ? 10.733 -9.466 -1.546 1.00 84.69 183 GLN A CA 1
ATOM 1480 C C . GLN A 1 183 ? 10.713 -8.845 -0.156 1.00 84.69 183 GLN A C 1
ATOM 1482 O O . GLN A 1 183 ? 11.218 -9.442 0.792 1.00 84.69 183 GLN A O 1
ATOM 1487 N N . ARG A 1 184 ? 10.179 -7.627 -0.045 1.00 83.81 184 ARG A N 1
ATOM 1488 C CA . ARG A 1 184 ? 10.307 -6.820 1.165 1.00 83.81 184 ARG A CA 1
ATOM 1489 C C . ARG A 1 184 ? 8.998 -6.662 1.909 1.00 83.81 184 ARG A C 1
ATOM 1491 O O . ARG A 1 184 ? 8.987 -6.892 3.103 1.00 83.81 184 ARG A O 1
ATOM 1498 N N . ASP A 1 185 ? 7.927 -6.236 1.254 1.00 89.38 185 ASP A N 1
ATOM 1499 C CA . ASP A 1 185 ? 6.756 -5.732 1.981 1.00 89.38 185 ASP A CA 1
ATOM 1500 C C . ASP A 1 185 ? 5.760 -6.854 2.294 1.00 89.38 185 ASP A C 1
ATOM 1502 O O . ASP A 1 185 ? 5.342 -7.034 3.437 1.00 89.38 185 ASP A O 1
ATOM 1506 N N . LEU A 1 186 ? 5.403 -7.644 1.281 1.00 92.19 186 LEU A N 1
ATOM 1507 C CA . LEU A 1 186 ? 4.371 -8.674 1.377 1.00 92.19 186 LEU A CA 1
ATOM 1508 C C . LEU A 1 186 ? 4.706 -9.811 2.347 1.00 92.19 186 LEU A C 1
ATOM 1510 O O . LEU A 1 186 ? 3.777 -10.254 3.021 1.00 92.19 186 LEU A O 1
ATOM 1514 N N . PRO A 1 187 ? 5.968 -10.263 2.500 1.00 90.19 187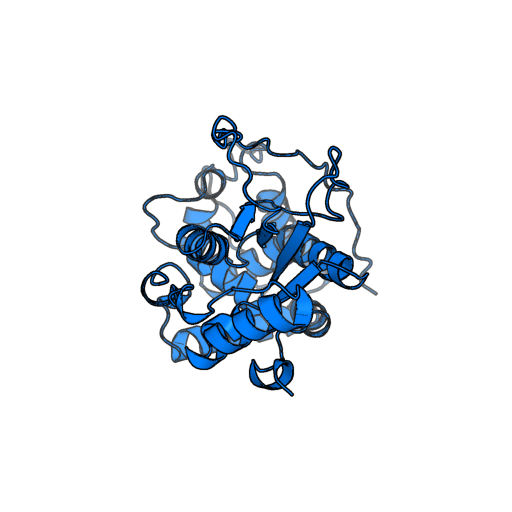 PRO A N 1
ATOM 1515 C CA . PRO A 1 187 ? 6.302 -11.229 3.541 1.00 90.19 187 PRO A CA 1
ATOM 1516 C C . PRO A 1 187 ? 5.930 -10.733 4.944 1.00 90.19 187 PRO A C 1
ATOM 1518 O O . PRO A 1 187 ? 5.347 -11.491 5.713 1.00 90.19 187 PRO A O 1
ATOM 1521 N N . PHE A 1 188 ? 6.177 -9.456 5.259 1.00 88.31 188 PHE A N 1
ATOM 1522 C CA . PHE A 1 188 ? 5.816 -8.884 6.561 1.00 88.31 188 PHE A CA 1
ATOM 1523 C C . PHE A 1 188 ? 4.310 -8.670 6.713 1.00 88.31 188 PHE A C 1
ATOM 1525 O O . PHE A 1 188 ? 3.776 -8.895 7.793 1.00 88.31 188 PHE A O 1
ATOM 1532 N N . VAL A 1 189 ? 3.611 -8.283 5.640 1.00 92.31 189 VAL A N 1
ATOM 1533 C CA . VAL A 1 189 ? 2.140 -8.178 5.653 1.00 92.31 189 VAL A CA 1
ATOM 1534 C C . VAL A 1 189 ? 1.491 -9.540 5.895 1.00 92.31 189 VAL A C 1
ATOM 1536 O O . VAL A 1 189 ? 0.553 -9.639 6.680 1.00 92.31 189 VAL A O 1
ATOM 1539 N N . LEU A 1 190 ? 1.985 -10.594 5.242 1.00 92.81 190 LEU A N 1
ATOM 1540 C CA . LEU A 1 190 ? 1.481 -11.952 5.436 1.00 92.81 190 LEU A CA 1
ATOM 1541 C C . LEU A 1 190 ? 1.780 -12.476 6.833 1.00 92.81 190 LEU A C 1
ATOM 1543 O O . LEU A 1 190 ? 0.903 -13.069 7.450 1.00 92.81 190 LEU A O 1
ATOM 1547 N N . GLU A 1 191 ? 2.996 -12.264 7.328 1.00 89.75 191 GLU A N 1
ATOM 1548 C CA . GLU A 1 191 ? 3.376 -12.707 8.667 1.00 89.75 191 GLU A CA 1
ATOM 1549 C C . GLU A 1 191 ? 2.559 -11.984 9.742 1.00 89.75 191 GLU A C 1
ATOM 1551 O O . GLU A 1 191 ? 2.004 -12.630 10.628 1.00 89.75 191 GLU A O 1
ATOM 1556 N N . SER A 1 192 ? 2.390 -10.662 9.616 1.00 88.62 192 SER A N 1
ATOM 1557 C CA . SER A 1 192 ? 1.566 -9.891 10.548 1.00 88.62 192 SER A CA 1
ATOM 1558 C C . SER A 1 192 ? 0.087 -10.258 10.471 1.00 88.62 192 SER A C 1
ATOM 1560 O O . SER A 1 192 ? -0.614 -10.184 11.471 1.00 88.62 192 SER A O 1
ATOM 1562 N N . TYR A 1 193 ? -0.424 -10.629 9.296 1.00 92.31 193 TYR A N 1
ATOM 1563 C CA . TYR A 1 193 ? -1.790 -11.134 9.161 1.00 92.31 193 TYR A CA 1
ATOM 1564 C C . TYR A 1 193 ? -1.940 -12.518 9.794 1.00 92.31 193 TYR A C 1
ATOM 1566 O O . TYR A 1 193 ? -2.883 -12.760 10.534 1.00 92.31 193 TYR A O 1
ATOM 1574 N N . ARG A 1 194 ? -1.003 -13.435 9.547 1.00 91.12 194 ARG A N 1
ATOM 1575 C CA . ARG A 1 194 ? -1.061 -14.786 10.117 1.00 91.12 194 ARG A CA 1
ATOM 1576 C C . ARG A 1 194 ? -0.990 -14.765 11.638 1.00 91.12 194 ARG A C 1
ATOM 1578 O O . ARG A 1 194 ? -1.662 -15.576 12.264 1.00 91.12 194 ARG A O 1
ATOM 1585 N N . SER A 1 195 ? -0.251 -13.826 12.231 1.00 85.69 195 SER A N 1
ATOM 1586 C CA . SER A 1 195 ? -0.216 -13.688 13.688 1.00 85.69 195 SER A CA 1
ATOM 1587 C C . SER A 1 195 ? -1.557 -13.266 14.295 1.00 85.69 195 SER A C 1
ATOM 1589 O O . SER A 1 195 ? -1.789 -13.586 15.454 1.00 85.69 195 SER A O 1
ATOM 1591 N N . THR A 1 196 ? -2.452 -12.615 13.536 1.00 86.94 196 THR A N 1
ATOM 1592 C CA . THR A 1 196 ? -3.798 -12.250 14.023 1.00 86.94 196 THR A CA 1
ATOM 1593 C C . THR A 1 196 ? -4.825 -13.376 13.893 1.00 86.94 196 THR A C 1
ATOM 1595 O O . THR A 1 196 ? -5.949 -13.226 14.367 1.00 86.94 196 THR A O 1
ATOM 1598 N N . LEU A 1 197 ? -4.470 -14.508 13.268 1.00 87.62 197 LEU A N 1
ATOM 1599 C CA . LEU A 1 197 ? -5.360 -15.671 13.165 1.00 87.62 197 LEU A CA 1
ATOM 1600 C C . LEU A 1 197 ? -5.480 -16.443 14.490 1.00 87.62 197 LEU A C 1
ATOM 1602 O O . LEU A 1 197 ? -6.449 -17.177 14.677 1.00 87.62 197 LEU A O 1
ATOM 1606 N N . GLU A 1 198 ? -4.528 -16.263 15.407 1.00 80.94 198 GLU A N 1
ATOM 1607 C CA . GLU A 1 198 ? -4.550 -16.854 16.747 1.00 80.94 198 GLU A CA 1
ATOM 1608 C C . GLU A 1 198 ? -5.202 -15.859 17.751 1.00 80.94 198 GLU A C 1
ATOM 1610 O O . GLU A 1 198 ? -4.736 -14.723 17.860 1.00 80.94 198 GLU A O 1
ATOM 1615 N N . PRO A 1 199 ? -6.283 -16.220 18.484 1.00 64.00 199 PRO A N 1
ATOM 1616 C CA . PRO A 1 199 ? -7.028 -15.282 19.346 1.00 64.00 199 PRO A CA 1
ATOM 1617 C C . PRO A 1 199 ? -6.254 -14.867 20.623 1.00 64.00 199 PRO A C 1
ATOM 1619 O O . PRO A 1 199 ? -5.419 -15.622 21.111 1.00 64.00 199 PRO A O 1
ATOM 1622 N N . SER A 1 200 ? -6.504 -13.714 21.274 1.00 68.50 200 SER A N 1
ATOM 1623 C CA . SER A 1 200 ? -7.828 -13.124 21.569 1.00 68.50 200 SER A CA 1
ATOM 1624 C C . SER A 1 200 ? -7.959 -11.592 21.493 1.00 68.50 200 SER A C 1
ATOM 1626 O O . SER A 1 200 ? -9.051 -11.090 21.740 1.00 68.50 200 SER A O 1
ATOM 1628 N N . ASN A 1 201 ? -6.900 -10.840 21.169 1.00 85.06 201 ASN A N 1
ATOM 1629 C CA . ASN A 1 201 ? -6.920 -9.367 21.240 1.00 85.06 201 ASN A CA 1
ATOM 1630 C C . ASN A 1 201 ? -6.394 -8.673 19.970 1.00 85.06 201 ASN A C 1
ATOM 1632 O O . ASN A 1 201 ? -6.110 -7.475 19.998 1.00 85.06 201 ASN A O 1
ATOM 1636 N N . GLU A 1 202 ? -6.237 -9.400 18.866 1.00 88.25 202 GLU A N 1
ATOM 1637 C CA . GLU A 1 202 ? -5.710 -8.861 17.610 1.00 88.25 202 GLU A CA 1
ATOM 1638 C C . GLU A 1 202 ? -6.742 -8.999 16.487 1.00 88.25 202 GLU A C 1
ATOM 1640 O O . GLU A 1 202 ? -7.444 -10.002 16.395 1.00 88.25 202 GLU A O 1
ATOM 1645 N N . ILE A 1 203 ? -6.837 -7.992 15.620 1.00 91.19 203 ILE A N 1
ATOM 1646 C CA . ILE A 1 203 ? -7.654 -8.037 14.406 1.00 91.19 203 ILE A CA 1
ATOM 1647 C C . ILE A 1 203 ? -6.909 -7.401 13.242 1.00 91.19 203 ILE A C 1
ATOM 1649 O O . ILE A 1 203 ? -6.265 -6.360 13.385 1.00 91.19 203 ILE A O 1
ATOM 1653 N N . SER A 1 204 ? -7.026 -8.006 12.063 1.00 92.88 204 SER A N 1
ATOM 1654 C CA . SER A 1 204 ? -6.559 -7.400 10.820 1.00 92.88 204 SER A CA 1
ATOM 1655 C C . SER A 1 204 ? -7.682 -6.665 10.098 1.00 92.88 204 SER A C 1
ATOM 1657 O O . SER A 1 204 ? -8.760 -7.214 9.886 1.00 92.88 204 SER A O 1
ATOM 1659 N N . VAL A 1 205 ? -7.407 -5.430 9.676 1.00 93.38 205 VAL A N 1
ATOM 1660 C CA . VAL A 1 205 ? -8.353 -4.574 8.946 1.00 93.38 205 VAL A CA 1
ATOM 1661 C C . VAL A 1 205 ? -7.745 -4.180 7.606 1.00 93.38 205 VAL A C 1
ATOM 1663 O O . VAL A 1 205 ? -6.640 -3.635 7.563 1.00 93.38 205 VAL A O 1
ATOM 1666 N N . CYS A 1 206 ? -8.461 -4.436 6.509 1.00 94.38 206 CYS A N 1
ATOM 1667 C CA . CYS A 1 206 ? -8.040 -3.963 5.192 1.00 94.38 206 CYS A CA 1
ATOM 1668 C C . CYS A 1 206 ? -8.402 -2.491 4.997 1.00 94.38 206 CYS A C 1
ATOM 1670 O O . CYS A 1 206 ? -9.510 -2.046 5.304 1.00 94.38 206 CYS A O 1
ATOM 1672 N N . ILE A 1 207 ? -7.467 -1.727 4.443 1.00 92.94 207 ILE A N 1
ATOM 1673 C CA . ILE A 1 207 ? -7.649 -0.284 4.233 1.00 92.94 207 ILE A CA 1
ATOM 1674 C C . ILE A 1 207 ? -8.671 0.012 3.145 1.00 92.94 207 ILE A C 1
ATOM 1676 O O . ILE A 1 207 ? -9.334 1.046 3.199 1.00 92.94 207 ILE A O 1
ATOM 1680 N N . GLU A 1 208 ? -8.816 -0.884 2.174 1.00 90.31 208 GLU A N 1
ATOM 1681 C CA . GLU A 1 208 ? -9.812 -0.775 1.116 1.00 90.31 208 GLU A CA 1
ATOM 1682 C C . GLU A 1 208 ? -11.215 -0.580 1.710 1.00 90.31 208 GLU A C 1
ATOM 1684 O O . GLU A 1 208 ? -11.910 0.353 1.305 1.00 90.31 208 GLU A O 1
ATOM 1689 N N . TRP A 1 209 ? -11.568 -1.339 2.757 1.00 89.12 209 TRP A N 1
ATOM 1690 C CA . TRP A 1 209 ? -12.857 -1.226 3.455 1.00 89.12 209 TRP A CA 1
ATOM 1691 C C . TRP A 1 209 ? -13.040 0.148 4.094 1.00 89.12 209 TRP A C 1
ATOM 1693 O O . TRP A 1 209 ? -14.071 0.792 3.925 1.00 89.12 209 TRP A O 1
ATOM 1703 N N . LEU A 1 210 ? -12.007 0.630 4.790 1.00 87.56 210 LEU A N 1
ATOM 1704 C CA . LEU A 1 210 ? -12.015 1.947 5.428 1.00 87.56 210 LEU A CA 1
ATOM 1705 C C . LEU A 1 210 ? -12.145 3.078 4.399 1.00 87.56 210 LEU A C 1
ATOM 1707 O O . LEU A 1 210 ? -12.671 4.145 4.708 1.00 87.56 210 LEU A O 1
ATOM 1711 N N . SER A 1 211 ? -11.647 2.860 3.181 1.00 85.50 211 SER A N 1
ATOM 1712 C CA . SER A 1 211 ? -11.668 3.859 2.115 1.00 85.50 211 SER A CA 1
ATOM 1713 C C . SER A 1 211 ? -12.958 3.874 1.293 1.00 85.50 211 SER A C 1
ATOM 1715 O O . SER A 1 211 ? -13.275 4.921 0.728 1.00 85.50 211 SER A O 1
ATOM 1717 N N . GLU A 1 212 ? -13.722 2.777 1.283 1.00 86.25 212 GLU A N 1
ATOM 1718 C CA . GLU A 1 212 ? -14.890 2.563 0.417 1.00 86.25 212 GLU A CA 1
ATOM 1719 C C . GLU A 1 212 ? -15.979 3.635 0.601 1.00 86.25 212 GLU A C 1
ATOM 1721 O O . GLU A 1 212 ? -16.422 4.258 -0.362 1.00 86.25 212 GLU A O 1
ATOM 1726 N N . SER A 1 213 ? -16.395 3.911 1.839 1.00 88.19 213 SER A N 1
ATOM 1727 C CA . SER A 1 213 ? -17.431 4.909 2.142 1.00 88.19 213 SER A CA 1
ATOM 1728 C C . SER A 1 213 ? -17.344 5.393 3.599 1.00 88.19 213 SER A C 1
ATOM 1730 O O . SER A 1 213 ? -16.729 4.719 4.428 1.00 88.19 213 SER A O 1
ATOM 1732 N N . PRO A 1 214 ? -17.948 6.552 3.954 1.00 89.06 214 PRO A N 1
ATOM 1733 C CA . PRO A 1 214 ? -17.952 7.007 5.349 1.00 89.06 214 PRO A CA 1
ATOM 1734 C C . PRO A 1 214 ? -18.640 6.005 6.282 1.00 89.06 214 PRO A C 1
ATOM 1736 O O . PRO A 1 214 ? -18.187 5.791 7.403 1.00 89.06 214 PRO A O 1
ATOM 1739 N N . SER A 1 215 ? -19.699 5.351 5.798 1.00 89.88 215 SER A N 1
ATOM 1740 C CA . SER A 1 215 ? -20.406 4.307 6.537 1.00 89.88 215 SER A CA 1
ATOM 1741 C C . SER A 1 215 ? -19.537 3.073 6.759 1.00 89.88 215 SER A C 1
ATOM 1743 O O . SER A 1 215 ? -19.546 2.539 7.860 1.00 89.88 215 SER A O 1
ATOM 1745 N N . CYS A 1 216 ? -18.734 2.654 5.773 1.00 89.75 216 CYS A N 1
ATOM 1746 C CA . CYS A 1 216 ? -17.788 1.549 5.957 1.00 89.75 216 CYS A CA 1
ATOM 1747 C C . CYS A 1 216 ? -16.719 1.868 7.006 1.00 89.75 216 CYS A C 1
ATOM 1749 O O . CYS A 1 216 ? -16.390 1.017 7.834 1.00 89.75 216 CYS A O 1
ATOM 1751 N N . PHE A 1 217 ? -16.198 3.099 6.997 1.00 90.50 217 PHE A N 1
ATOM 1752 C CA . PHE A 1 217 ? -15.241 3.552 8.002 1.00 90.50 217 PHE A CA 1
ATOM 1753 C C . PHE A 1 217 ? -15.841 3.463 9.411 1.00 90.50 217 PHE A C 1
ATOM 1755 O O . PHE A 1 217 ? -15.258 2.831 10.290 1.00 90.50 217 PHE A O 1
ATOM 1762 N N . GLN A 1 218 ? -17.029 4.041 9.612 1.00 89.12 218 GLN A N 1
ATOM 1763 C CA . GLN A 1 218 ? -17.708 4.025 10.907 1.00 89.12 218 GLN A CA 1
ATOM 1764 C C . GLN A 1 218 ? -18.048 2.599 11.362 1.00 89.12 218 GLN A C 1
ATOM 1766 O O . GLN A 1 218 ? -17.728 2.232 12.491 1.00 89.12 218 GLN A O 1
ATOM 1771 N N . ALA A 1 219 ? -18.631 1.786 10.479 1.00 89.00 219 ALA A N 1
ATOM 1772 C CA . ALA A 1 219 ? -18.996 0.403 10.771 1.00 89.00 219 ALA A CA 1
ATOM 1773 C C . ALA A 1 219 ? -17.782 -0.445 11.181 1.00 89.00 219 ALA A C 1
ATOM 1775 O O . ALA A 1 219 ? -17.864 -1.227 12.124 1.00 89.00 219 ALA A O 1
ATOM 1776 N N . THR A 1 220 ? -16.632 -0.244 10.527 1.00 90.25 220 THR A N 1
ATOM 1777 C CA . THR A 1 220 ? -15.397 -0.961 10.872 1.00 90.25 220 THR A CA 1
ATOM 1778 C C . THR A 1 220 ? -14.947 -0.641 12.297 1.00 90.25 220 THR A C 1
ATOM 1780 O O . THR A 1 220 ? -14.619 -1.551 13.053 1.00 90.25 220 THR A O 1
ATOM 1783 N N . TRP A 1 221 ? -14.954 0.635 12.699 1.00 89.25 221 TRP A N 1
ATOM 1784 C CA . TRP A 1 221 ? -14.554 1.017 14.058 1.00 89.25 221 TRP A CA 1
ATOM 1785 C C . TRP A 1 221 ? -15.573 0.619 15.118 1.00 89.25 221 TRP A C 1
ATOM 1787 O O . TRP A 1 221 ? -15.179 0.265 16.227 1.00 89.25 221 TRP A O 1
ATOM 1797 N N . GLU A 1 222 ? -16.863 0.642 14.790 1.00 88.31 222 GLU A N 1
ATOM 1798 C CA . GLU A 1 222 ? -17.895 0.108 15.678 1.00 88.31 222 GLU A CA 1
ATOM 1799 C C . GLU A 1 222 ? -17.671 -1.377 15.943 1.00 88.31 222 GLU A C 1
ATOM 1801 O O . GLU A 1 222 ? -17.613 -1.764 17.107 1.00 88.31 222 GLU A O 1
ATOM 1806 N N . HIS A 1 223 ? -17.431 -2.169 14.897 1.00 88.06 223 HIS A N 1
ATOM 1807 C CA . HIS A 1 223 ? -17.143 -3.593 15.026 1.00 88.06 223 HIS A CA 1
ATOM 1808 C C . HIS A 1 223 ? -15.861 -3.864 15.827 1.00 88.06 223 HIS A C 1
ATOM 1810 O O . HIS A 1 223 ? -15.878 -4.587 16.824 1.00 88.06 223 HIS A O 1
ATOM 1816 N N . VAL A 1 224 ? -14.744 -3.234 15.443 1.00 88.69 224 VAL A N 1
ATOM 1817 C CA . VAL A 1 224 ? -13.446 -3.410 16.114 1.00 88.69 224 VAL A CA 1
ATOM 1818 C C . VAL A 1 224 ? -13.549 -3.081 17.603 1.00 88.69 224 VAL A C 1
ATOM 1820 O O . VAL A 1 224 ? -13.045 -3.823 18.443 1.00 88.69 224 VAL A O 1
ATOM 1823 N N . VAL A 1 225 ? -14.204 -1.978 17.961 1.00 86.44 225 VAL A N 1
ATOM 1824 C CA . VAL A 1 225 ? -14.186 -1.520 19.350 1.00 86.44 225 VAL A CA 1
ATOM 1825 C C . VAL A 1 225 ? -15.262 -2.183 20.208 1.00 86.44 225 VAL A C 1
ATOM 1827 O O . VAL A 1 225 ? -14.974 -2.551 21.349 1.00 86.44 225 VAL A O 1
ATOM 1830 N N . LYS A 1 226 ? -16.481 -2.362 19.688 1.00 84.06 226 LYS A N 1
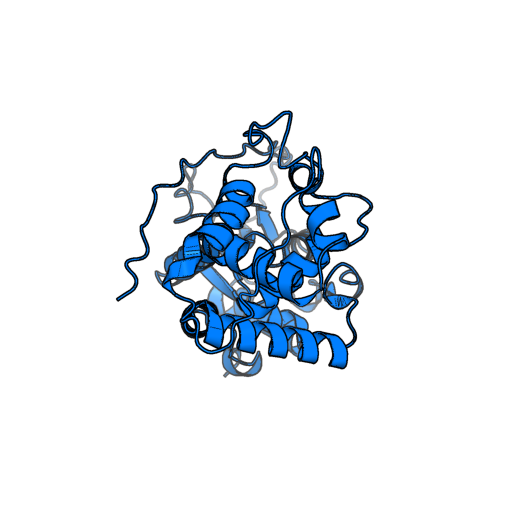ATOM 1831 C CA . LYS A 1 226 ? -17.599 -2.921 20.461 1.00 84.06 226 LYS A CA 1
ATOM 1832 C C . LYS A 1 226 ? -17.628 -4.442 20.428 1.00 84.06 226 LYS A C 1
ATOM 1834 O O . LYS A 1 226 ? -17.788 -5.057 21.477 1.00 84.06 226 LYS A O 1
ATOM 1839 N N . ASP A 1 227 ? -17.450 -5.045 19.258 1.00 82.19 227 ASP A N 1
ATOM 1840 C CA . ASP A 1 227 ? -17.677 -6.483 19.096 1.00 82.19 227 ASP A CA 1
ATOM 1841 C C . ASP A 1 227 ? -16.409 -7.280 19.397 1.00 82.19 227 ASP A C 1
ATOM 1843 O O . ASP A 1 227 ? -16.461 -8.304 20.083 1.00 82.19 227 ASP A O 1
ATOM 1847 N N . VAL A 1 228 ? -15.261 -6.788 18.918 1.00 82.44 228 VAL A N 1
ATOM 1848 C CA . VAL A 1 228 ? -13.975 -7.481 19.069 1.00 82.44 228 VAL A CA 1
ATOM 1849 C C . VAL A 1 228 ? -13.346 -7.156 20.419 1.00 82.44 228 VAL A C 1
ATOM 1851 O O . VAL A 1 228 ? -13.068 -8.063 21.200 1.00 82.44 228 VAL A O 1
ATOM 1854 N N . PHE A 1 229 ? -13.147 -5.872 20.725 1.00 85.69 229 PHE A N 1
ATOM 1855 C CA . PHE A 1 229 ? -12.446 -5.462 21.948 1.00 85.69 229 PHE A CA 1
ATOM 1856 C C . PHE A 1 229 ? -13.360 -5.216 23.149 1.00 85.69 229 PHE A C 1
ATOM 1858 O O . PHE A 1 229 ? -12.866 -5.141 24.270 1.00 85.69 229 PHE A O 1
ATOM 1865 N N . LYS A 1 230 ? -14.679 -5.107 22.938 1.00 87.31 230 LYS A N 1
ATOM 1866 C CA . LYS A 1 230 ? -15.683 -4.894 23.997 1.00 87.31 230 LYS A CA 1
ATOM 1867 C C . LYS A 1 230 ? -15.367 -3.699 24.904 1.00 87.31 230 LYS A C 1
ATOM 1869 O O . LYS A 1 230 ? -15.592 -3.744 26.110 1.00 87.31 230 LYS A O 1
ATOM 1874 N N . ILE A 1 231 ? -14.847 -2.617 24.323 1.00 83.19 231 ILE A N 1
ATOM 1875 C CA . ILE A 1 231 ? -14.501 -1.402 25.068 1.00 83.19 231 ILE A CA 1
ATOM 1876 C C . ILE A 1 231 ? -15.774 -0.582 25.293 1.00 83.19 231 ILE A C 1
ATOM 1878 O O . ILE A 1 231 ? -16.335 0.003 24.362 1.00 83.19 231 ILE A O 1
ATOM 1882 N N . GLU A 1 232 ? -16.225 -0.519 26.544 1.00 83.81 232 GLU A N 1
ATOM 1883 C CA . GLU A 1 232 ? -17.366 0.305 26.940 1.00 83.81 232 GLU A CA 1
ATOM 1884 C C . GLU A 1 232 ? -17.049 1.809 26.847 1.00 83.81 232 GLU A C 1
ATOM 1886 O O . GLU A 1 232 ? -15.911 2.250 27.014 1.00 83.81 232 GLU A O 1
ATOM 1891 N N . GLY A 1 233 ? -18.068 2.622 26.554 1.00 81.25 233 GLY A N 1
ATOM 1892 C CA . GLY A 1 233 ? -17.942 4.085 26.501 1.00 81.25 233 GLY A CA 1
ATOM 1893 C C . GLY A 1 233 ? -17.250 4.649 25.254 1.00 81.25 233 GLY A C 1
ATOM 1894 O O . GLY A 1 233 ? -17.183 5.869 25.097 1.00 81.25 233 GLY A O 1
ATOM 1895 N N . PHE A 1 234 ? -16.778 3.805 24.331 1.00 80.62 234 PHE A N 1
ATOM 1896 C CA . PHE A 1 234 ? -16.255 4.281 23.056 1.00 80.62 234 PHE A CA 1
ATOM 1897 C C . PHE A 1 234 ? -17.375 4.818 22.159 1.00 80.62 234 PHE A C 1
ATOM 1899 O O . PHE A 1 234 ? -18.282 4.091 21.744 1.00 80.62 234 PHE A O 1
ATOM 1906 N N . ASN A 1 235 ? -17.280 6.100 21.814 1.00 81.56 235 ASN A N 1
ATOM 1907 C CA . ASN A 1 235 ? -18.142 6.718 20.822 1.00 81.56 235 ASN A CA 1
ATOM 1908 C C . ASN A 1 235 ? -17.435 6.738 19.456 1.00 81.56 235 ASN A C 1
ATOM 1910 O O . ASN A 1 235 ? -16.528 7.542 19.235 1.00 81.56 235 ASN A O 1
ATOM 1914 N N . SER A 1 236 ? -17.879 5.886 18.527 1.00 77.88 236 SER A N 1
ATOM 1915 C CA . SER A 1 236 ? -17.360 5.796 17.151 1.00 77.88 236 SER A CA 1
ATOM 1916 C C . SER A 1 236 ? -17.419 7.124 16.401 1.00 77.88 236 SER A C 1
ATOM 1918 O O . SER A 1 236 ? -16.562 7.383 15.560 1.00 77.88 236 SER A O 1
ATOM 1920 N N . SER A 1 237 ? -18.354 8.013 16.757 1.00 78.56 237 SER A N 1
ATOM 1921 C CA . SER A 1 237 ? -18.464 9.340 16.150 1.00 78.56 237 SER A CA 1
ATOM 1922 C C . SER A 1 237 ? -17.297 10.270 16.497 1.00 78.56 237 SER A C 1
ATOM 1924 O O . SER A 1 237 ? -17.193 11.343 15.909 1.00 78.56 237 SER A O 1
ATOM 1926 N N . THR A 1 238 ? -16.457 9.913 17.475 1.00 75.00 238 THR A N 1
ATOM 1927 C CA . THR A 1 238 ? -15.264 10.696 17.844 1.00 75.00 238 THR A CA 1
ATOM 1928 C C . THR A 1 238 ? -14.070 10.401 16.945 1.00 75.00 238 THR A C 1
ATOM 1930 O O . THR A 1 238 ? -13.178 11.234 16.831 1.00 75.00 238 THR A O 1
ATOM 1933 N N . VAL A 1 239 ? -14.063 9.257 16.251 1.00 77.50 239 VAL A N 1
ATOM 1934 C CA . VAL A 1 239 ? -13.068 8.981 15.215 1.00 77.50 239 VAL A CA 1
ATOM 1935 C C . VAL A 1 239 ? -13.542 9.650 13.936 1.00 77.50 239 VAL A C 1
ATOM 1937 O O . VAL A 1 239 ? -14.263 9.066 13.127 1.00 77.50 239 VAL A O 1
ATOM 1940 N N . THR A 1 240 ? -13.156 10.912 13.771 1.00 78.38 240 THR A N 1
ATOM 1941 C CA . THR A 1 240 ? -13.438 11.652 12.545 1.00 78.38 240 THR A CA 1
ATOM 1942 C C . THR A 1 240 ? -12.814 10.912 11.374 1.00 78.38 240 THR A C 1
ATOM 1944 O O . THR A 1 240 ? -11.618 10.629 11.395 1.00 78.38 240 THR A O 1
ATOM 1947 N N . ASP A 1 241 ? -13.613 10.629 10.348 1.00 78.25 241 ASP A N 1
ATOM 1948 C CA . ASP A 1 241 ? -13.139 10.027 9.111 1.00 78.25 241 ASP A CA 1
ATOM 1949 C C . ASP A 1 241 ? -11.994 10.867 8.514 1.00 78.25 241 ASP A C 1
ATOM 1951 O O . ASP A 1 241 ? -12.212 11.962 7.970 1.00 78.25 241 ASP A O 1
ATOM 1955 N N . PRO A 1 242 ? -10.755 10.366 8.596 1.00 73.38 242 PRO A N 1
ATOM 1956 C CA . PRO A 1 242 ? -9.593 11.159 8.271 1.00 73.38 242 PRO A CA 1
ATOM 1957 C C . PRO A 1 242 ? -9.349 11.197 6.759 1.00 73.38 242 PRO A C 1
ATOM 1959 O O . PRO A 1 242 ? -8.362 11.789 6.329 1.00 73.38 242 PRO A O 1
ATOM 1962 N N . ARG A 1 243 ? -10.234 10.624 5.921 1.00 71.38 243 ARG A N 1
ATOM 1963 C CA . ARG A 1 243 ? -10.145 10.679 4.448 1.00 71.38 243 ARG A CA 1
ATOM 1964 C C . ARG A 1 243 ? -10.049 12.099 3.903 1.00 71.38 243 ARG A C 1
ATOM 1966 O O . ARG A 1 243 ? -9.353 12.305 2.915 1.00 71.38 243 ARG A O 1
ATOM 1973 N N . LYS A 1 244 ? -10.602 13.096 4.606 1.00 68.69 244 LYS A N 1
ATOM 1974 C CA . LYS A 1 244 ? -10.403 14.529 4.294 1.00 68.69 244 LYS A CA 1
ATOM 1975 C C . LYS A 1 244 ? -8.935 14.978 4.359 1.00 68.69 244 LYS A C 1
ATOM 1977 O O . LYS A 1 244 ? -8.569 16.001 3.790 1.00 68.69 244 LYS A O 1
ATOM 1982 N N . HIS A 1 245 ? -8.090 14.229 5.059 1.00 66.50 245 HIS A N 1
ATOM 1983 C CA . HIS A 1 245 ? -6.656 14.469 5.188 1.00 66.50 245 HIS A CA 1
ATOM 1984 C C . HIS A 1 245 ? -5.817 13.536 4.294 1.00 66.50 245 HIS A C 1
ATOM 1986 O O . HIS A 1 245 ? -4.624 13.783 4.108 1.00 66.50 245 HIS A O 1
ATOM 1992 N N . PHE A 1 246 ? -6.426 12.517 3.671 1.00 65.12 246 PHE A N 1
ATOM 1993 C CA . PHE A 1 246 ? -5.770 11.556 2.773 1.00 65.12 246 PHE A CA 1
ATOM 1994 C C . PHE A 1 246 ? -5.780 12.004 1.309 1.00 65.12 246 PHE A C 1
ATOM 1996 O O . PHE A 1 246 ? -6.189 11.271 0.418 1.00 65.12 246 PHE A O 1
ATOM 2003 N N . HIS A 1 247 ? -5.255 13.198 1.035 1.00 56.41 247 HIS A N 1
ATOM 2004 C CA . HIS A 1 247 ? -5.003 13.664 -0.338 1.00 56.41 247 HIS A CA 1
ATOM 2005 C C . HIS A 1 247 ? -3.558 13.402 -0.815 1.00 56.41 247 HIS A C 1
ATOM 2007 O O . HIS A 1 247 ? -3.062 14.055 -1.737 1.00 56.41 247 HIS A O 1
ATOM 2013 N N . GLN A 1 248 ? -2.831 12.475 -0.180 1.00 54.22 248 GLN A N 1
ATOM 2014 C CA . GLN A 1 248 ? -1.425 12.195 -0.493 1.00 54.22 248 GLN A CA 1
ATOM 2015 C C . GLN A 1 248 ? -1.234 10.763 -1.029 1.00 54.22 248 GLN A C 1
ATOM 2017 O O . GLN A 1 248 ? -1.700 9.802 -0.423 1.00 54.22 248 GLN A O 1
ATOM 2022 N N . GLY A 1 249 ? -0.516 10.620 -2.153 1.00 61.66 249 GLY A N 1
ATOM 2023 C CA . GLY A 1 249 ? -0.161 9.331 -2.776 1.00 61.66 249 GLY A CA 1
ATOM 2024 C C . GLY A 1 249 ? -1.104 8.884 -3.901 1.00 61.66 249 GLY A C 1
ATOM 2025 O O . GLY A 1 249 ? -1.689 9.729 -4.573 1.00 61.66 249 GLY A O 1
ATOM 2026 N N . ALA A 1 250 ? -1.264 7.563 -4.080 1.00 56.03 250 ALA A N 1
ATOM 2027 C CA . ALA A 1 250 ? -2.101 6.941 -5.125 1.00 56.03 250 ALA A CA 1
ATOM 2028 C C . ALA A 1 250 ? -3.580 7.371 -5.104 1.00 56.03 250 ALA A C 1
ATOM 2030 O O . ALA A 1 250 ? -4.281 7.212 -6.093 1.00 56.03 250 ALA A O 1
ATOM 2031 N N . TYR A 1 251 ? -4.042 7.978 -4.009 1.00 63.22 251 TYR A N 1
ATOM 2032 C CA . TYR A 1 251 ? -5.359 8.614 -3.909 1.00 63.22 251 TYR A CA 1
ATOM 2033 C C . TYR A 1 251 ? -5.485 9.917 -4.721 1.00 63.22 251 TYR A C 1
ATOM 2035 O O . TYR A 1 251 ? -6.550 10.525 -4.732 1.00 63.22 251 TYR A O 1
ATOM 2043 N N . LYS A 1 252 ? -4.407 10.374 -5.374 1.00 77.38 252 LYS A N 1
ATOM 2044 C CA . LYS A 1 252 ? -4.448 11.469 -6.354 1.00 77.38 252 LYS A CA 1
ATOM 2045 C C . LYS A 1 252 ? -4.860 11.014 -7.751 1.00 77.38 252 LYS A C 1
ATOM 2047 O O . LYS A 1 252 ? -5.217 11.867 -8.557 1.00 77.38 252 LYS A O 1
ATOM 2052 N N . LEU A 1 253 ? -4.756 9.719 -8.037 1.00 85.94 253 LEU A N 1
ATOM 2053 C CA . LEU A 1 253 ? -5.168 9.172 -9.321 1.00 85.94 253 LEU A CA 1
ATOM 2054 C C . LEU A 1 253 ? -6.689 9.242 -9.407 1.00 85.94 253 LEU A C 1
ATOM 2056 O O . LEU A 1 253 ? -7.378 8.907 -8.440 1.00 85.94 253 LEU A O 1
ATOM 2060 N N . ASP A 1 254 ? -7.210 9.656 -10.559 1.00 92.00 254 ASP A N 1
ATOM 2061 C CA . ASP A 1 254 ? -8.624 9.436 -10.821 1.00 92.00 254 ASP A CA 1
ATOM 2062 C C . ASP A 1 254 ? -8.911 7.929 -10.901 1.00 92.00 254 ASP A C 1
ATOM 2064 O O . ASP A 1 254 ? -8.019 7.104 -11.131 1.00 92.00 254 ASP A O 1
ATOM 2068 N N . GLU A 1 255 ? -10.170 7.555 -10.680 1.00 89.62 255 GLU A N 1
ATOM 2069 C CA . GLU A 1 255 ? -10.535 6.142 -10.597 1.00 89.62 255 GLU A CA 1
ATOM 2070 C C . GLU A 1 255 ? -10.263 5.400 -11.917 1.00 89.62 255 GLU A C 1
ATOM 2072 O O . GLU A 1 255 ? -9.897 4.228 -11.889 1.00 89.62 255 GLU A O 1
ATOM 2077 N N . SER A 1 256 ? -10.355 6.069 -13.075 1.00 94.38 256 SER A N 1
ATOM 2078 C CA . SER A 1 256 ? -10.062 5.437 -14.368 1.00 94.38 256 SER A CA 1
ATOM 2079 C C . SER A 1 256 ? -8.573 5.120 -14.514 1.00 94.38 256 SER A C 1
ATOM 2081 O O . SER A 1 256 ? -8.211 4.017 -14.932 1.00 94.38 256 SER A O 1
ATOM 2083 N N . GLU A 1 257 ? -7.699 6.044 -14.106 1.00 94.44 257 GLU A N 1
ATOM 2084 C CA . GLU A 1 257 ? -6.259 5.836 -14.136 1.00 94.44 257 GLU A CA 1
ATOM 2085 C C . GLU A 1 257 ? -5.850 4.753 -13.139 1.00 94.44 257 GLU A C 1
ATOM 2087 O O . GLU A 1 257 ? -5.110 3.836 -13.498 1.00 94.44 257 GLU A O 1
ATOM 2092 N N . LYS A 1 258 ? -6.385 4.794 -11.918 1.00 93.81 258 LYS A N 1
ATOM 2093 C CA . LYS A 1 258 ? -6.163 3.751 -10.913 1.00 93.81 258 LYS A CA 1
ATOM 2094 C C . LYS A 1 258 ? -6.562 2.371 -11.440 1.00 93.81 258 LYS A C 1
ATOM 2096 O O . LYS A 1 258 ? -5.759 1.442 -11.355 1.00 93.81 258 LYS A O 1
ATOM 2101 N N . MET A 1 259 ? -7.748 2.235 -12.036 1.00 95.25 259 MET A N 1
ATOM 2102 C CA . MET A 1 259 ? -8.211 0.965 -12.608 1.00 95.25 259 MET A CA 1
ATOM 2103 C C . MET A 1 259 ? -7.328 0.495 -13.769 1.00 95.25 259 MET A C 1
ATOM 2105 O O . MET A 1 259 ? -7.009 -0.692 -13.857 1.00 95.25 259 MET A O 1
ATOM 2109 N N . ARG A 1 260 ? -6.856 1.415 -14.621 1.00 96.69 260 ARG A N 1
ATOM 2110 C CA . ARG A 1 260 ? -5.884 1.102 -15.678 1.00 96.69 260 ARG A CA 1
ATOM 2111 C C . ARG A 1 260 ? -4.576 0.555 -15.097 1.00 96.69 260 ARG A C 1
ATOM 2113 O O . ARG A 1 260 ? -4.076 -0.456 -15.584 1.00 96.69 260 ARG A O 1
ATOM 2120 N N . LEU A 1 261 ? -4.028 1.189 -14.060 1.00 96.06 261 LEU A N 1
ATOM 2121 C CA . LEU A 1 261 ? -2.777 0.752 -13.429 1.00 96.06 261 LEU A CA 1
ATOM 2122 C C . LEU A 1 261 ? -2.923 -0.584 -12.697 1.00 96.06 261 LEU A C 1
ATOM 2124 O O . LEU A 1 261 ? -2.025 -1.419 -12.783 1.00 96.06 261 LEU A O 1
ATOM 2128 N N . LEU A 1 262 ? -4.052 -0.818 -12.025 1.00 96.44 262 LEU A N 1
ATOM 2129 C CA . LEU A 1 262 ? -4.359 -2.119 -11.425 1.00 96.44 262 LEU A CA 1
ATOM 2130 C C . LEU A 1 262 ? -4.455 -3.208 -12.501 1.00 96.44 262 LEU A C 1
ATOM 2132 O O . LEU A 1 262 ? -3.875 -4.279 -12.333 1.00 96.44 262 LEU A O 1
ATOM 2136 N N . SER A 1 263 ? -5.095 -2.921 -13.639 1.00 97.00 263 SER A N 1
ATOM 2137 C CA . SER A 1 263 ? -5.127 -3.844 -14.779 1.00 97.00 263 SER A CA 1
ATOM 2138 C C . SER A 1 263 ? -3.723 -4.154 -15.310 1.00 97.00 263 SER A C 1
ATOM 2140 O O . SER A 1 263 ? -3.420 -5.316 -15.579 1.00 97.00 263 SER A O 1
ATOM 2142 N N . ASP A 1 264 ? -2.852 -3.147 -15.440 1.00 95.81 264 ASP A N 1
ATOM 2143 C CA . ASP A 1 264 ? -1.457 -3.345 -15.851 1.00 95.81 264 ASP A CA 1
ATOM 2144 C C . ASP A 1 264 ? -0.682 -4.207 -14.834 1.00 95.81 264 ASP A C 1
ATOM 2146 O O . ASP A 1 264 ? 0.114 -5.059 -15.227 1.00 95.81 264 ASP A O 1
ATOM 2150 N N . LEU A 1 265 ? -0.926 -4.035 -13.530 1.00 96.75 265 LEU A N 1
ATOM 2151 C CA . LEU A 1 265 ? -0.316 -4.869 -12.490 1.00 96.75 265 LEU A CA 1
ATOM 2152 C C . LEU A 1 265 ? -0.805 -6.322 -12.540 1.00 96.75 265 LEU A C 1
ATOM 2154 O O . LEU A 1 265 ? 0.012 -7.230 -12.394 1.00 96.75 265 LEU A O 1
ATOM 2158 N N . HIS A 1 266 ? -2.099 -6.560 -12.771 1.00 96.94 266 HIS A N 1
ATOM 2159 C CA . HIS A 1 266 ? -2.641 -7.912 -12.949 1.00 96.94 266 HIS A CA 1
ATOM 2160 C C . HIS A 1 266 ? -2.039 -8.622 -14.169 1.00 96.94 266 HIS A C 1
ATOM 2162 O O . HIS A 1 266 ? -1.710 -9.809 -14.077 1.00 96.94 266 HIS A O 1
ATOM 2168 N N . ASP A 1 267 ? -1.855 -7.909 -15.287 1.00 94.00 267 ASP A N 1
ATOM 2169 C CA . ASP A 1 267 ? -1.176 -8.439 -16.478 1.00 94.00 267 ASP A CA 1
ATOM 2170 C C . ASP A 1 267 ? 0.280 -8.818 -16.163 1.00 94.00 267 ASP A C 1
ATOM 2172 O O . ASP A 1 267 ? 0.698 -9.954 -16.407 1.00 94.00 267 ASP A O 1
ATOM 2176 N N . LEU A 1 268 ? 1.035 -7.903 -15.540 1.00 91.44 268 LEU A N 1
ATOM 2177 C CA . LEU A 1 268 ? 2.425 -8.143 -15.141 1.00 91.44 268 LEU A CA 1
ATOM 2178 C C . LEU A 1 268 ? 2.548 -9.323 -14.162 1.00 91.44 268 LEU A C 1
ATOM 2180 O O . LEU A 1 268 ? 3.402 -10.188 -14.356 1.00 91.44 268 LEU A O 1
ATOM 2184 N N . ASP A 1 269 ? 1.696 -9.397 -13.136 1.00 93.81 269 ASP A N 1
ATOM 2185 C CA . ASP A 1 269 ? 1.690 -10.493 -12.158 1.00 93.81 269 ASP A CA 1
ATOM 2186 C C . ASP A 1 269 ? 1.394 -11.844 -12.819 1.00 93.81 269 ASP A C 1
ATOM 2188 O O . ASP A 1 269 ? 2.104 -12.830 -12.596 1.00 93.81 269 ASP A O 1
ATOM 2192 N N . SER A 1 270 ? 0.378 -11.891 -13.682 1.00 91.62 270 SER A N 1
ATOM 2193 C CA . SER A 1 270 ? -0.029 -13.117 -14.373 1.00 91.62 270 SER A CA 1
ATOM 2194 C C . SER A 1 270 ? 1.068 -13.623 -15.307 1.00 91.62 270 SER A C 1
ATOM 2196 O O . SER A 1 270 ? 1.435 -14.799 -15.247 1.00 91.62 270 SER A O 1
ATOM 2198 N N . ARG A 1 271 ? 1.629 -12.731 -16.132 1.00 87.88 271 ARG A N 1
ATOM 2199 C CA . ARG A 1 271 ? 2.629 -13.078 -17.149 1.00 87.88 271 ARG A CA 1
ATOM 2200 C C . ARG A 1 271 ? 4.001 -13.374 -16.561 1.00 87.88 271 ARG A C 1
ATOM 2202 O O . ARG A 1 271 ? 4.650 -14.321 -16.992 1.00 87.88 271 ARG A O 1
ATOM 2209 N N . LEU A 1 272 ? 4.459 -12.558 -15.611 1.00 84.62 272 LEU A N 1
ATOM 2210 C CA . LEU A 1 272 ? 5.859 -12.567 -15.178 1.00 84.62 272 LEU A CA 1
ATOM 2211 C C . LEU A 1 272 ? 6.058 -13.268 -13.828 1.00 84.62 272 LEU A C 1
ATOM 2213 O O . LEU A 1 272 ? 7.097 -13.882 -13.602 1.00 84.62 272 LEU A O 1
ATOM 2217 N N . PHE A 1 273 ? 5.052 -13.238 -12.950 1.00 85.12 273 PHE A N 1
ATOM 2218 C CA . PHE A 1 273 ? 5.142 -13.764 -11.580 1.00 85.12 273 PHE A CA 1
ATOM 2219 C C . PHE A 1 273 ? 4.221 -14.965 -11.327 1.00 85.12 273 PHE A C 1
ATOM 2221 O O . PHE A 1 273 ? 4.127 -15.472 -10.203 1.00 85.12 273 PHE A O 1
ATOM 2228 N N . LYS A 1 274 ? 3.571 -15.473 -12.384 1.00 88.31 274 LYS A N 1
ATOM 2229 C CA . LYS A 1 274 ? 2.642 -16.611 -12.340 1.00 88.31 274 LYS A CA 1
ATOM 2230 C C . LYS A 1 274 ? 1.527 -16.390 -11.313 1.00 88.31 274 LYS A C 1
ATOM 2232 O O . LYS A 1 274 ? 1.168 -17.326 -10.597 1.00 88.31 274 LYS A O 1
ATOM 2237 N N . GLY A 1 275 ? 1.031 -15.162 -11.176 1.00 92.50 275 GLY A N 1
ATOM 2238 C CA . GLY A 1 275 ? -0.024 -14.820 -10.222 1.00 92.50 275 GLY A CA 1
ATOM 2239 C C . GLY A 1 275 ? 0.448 -14.781 -8.762 1.00 92.50 275 GLY A C 1
ATOM 2240 O O . GLY A 1 275 ? -0.253 -15.300 -7.890 1.00 92.50 275 GLY A O 1
ATOM 2241 N N . ALA A 1 276 ? 1.665 -14.302 -8.482 1.00 93.06 276 ALA A N 1
ATOM 2242 C CA . ALA A 1 276 ? 2.206 -14.263 -7.123 1.00 93.06 276 ALA A CA 1
ATOM 2243 C C . ALA A 1 276 ? 1.442 -13.283 -6.235 1.00 93.06 276 ALA A C 1
ATOM 2245 O O . ALA A 1 276 ? 0.989 -13.686 -5.163 1.00 93.06 276 ALA A O 1
ATOM 2246 N N . LEU A 1 277 ? 1.227 -12.050 -6.699 1.00 96.06 277 LEU A N 1
ATOM 2247 C CA . LEU A 1 277 ? 0.397 -11.073 -5.993 1.00 96.06 277 LEU A CA 1
ATOM 2248 C C . LEU A 1 277 ? -1.029 -11.596 -5.840 1.00 96.06 277 LEU A C 1
ATOM 2250 O O . LEU A 1 277 ? -1.594 -11.527 -4.753 1.00 96.06 277 LEU A O 1
ATOM 2254 N N . GLN A 1 278 ? -1.581 -12.218 -6.885 1.00 97.38 278 GLN A N 1
ATOM 2255 C CA . GLN A 1 278 ? -2.919 -12.805 -6.835 1.00 97.38 278 GLN A CA 1
ATOM 2256 C C . GLN A 1 278 ? -3.056 -13.947 -5.814 1.00 97.38 278 GLN A C 1
ATOM 2258 O O . GLN A 1 278 ? -4.149 -14.171 -5.285 1.00 97.38 278 GLN A O 1
ATOM 2263 N N . ARG A 1 279 ? -1.994 -14.721 -5.552 1.00 95.88 279 ARG A N 1
ATOM 2264 C CA . ARG A 1 279 ? -1.996 -15.723 -4.470 1.00 95.88 279 ARG A CA 1
ATOM 2265 C C . ARG A 1 279 ? -2.037 -15.044 -3.107 1.00 95.88 279 ARG A C 1
ATOM 2267 O O . ARG A 1 279 ? -2.912 -15.378 -2.321 1.00 95.88 279 ARG A O 1
ATOM 2274 N N . VAL A 1 280 ? -1.181 -14.047 -2.879 1.00 95.81 280 VAL A N 1
ATOM 2275 C CA . VAL A 1 280 ? -1.171 -13.276 -1.624 1.00 95.81 280 VAL A CA 1
ATOM 2276 C C . VAL A 1 280 ? -2.516 -12.573 -1.395 1.00 95.81 280 VAL A C 1
ATOM 2278 O O . VAL A 1 280 ? -3.054 -12.621 -0.296 1.00 95.81 280 VAL A O 1
ATOM 2281 N N . SER A 1 281 ? -3.111 -11.996 -2.442 1.00 96.62 281 SER A N 1
ATOM 2282 C CA . SER A 1 281 ? -4.416 -11.318 -2.386 1.00 96.62 281 SER A CA 1
ATOM 2283 C C . SER A 1 281 ? -5.538 -12.269 -1.956 1.00 96.62 281 SER A C 1
ATOM 2285 O O . SER A 1 281 ? -6.433 -11.869 -1.225 1.00 96.62 281 SER A O 1
ATOM 2287 N N . ARG A 1 282 ? -5.462 -13.552 -2.340 1.00 96.00 282 ARG A N 1
ATOM 2288 C CA . ARG A 1 282 ? -6.420 -14.585 -1.909 1.00 96.00 282 ARG A CA 1
ATOM 2289 C C . ARG A 1 282 ? -6.224 -15.045 -0.465 1.00 96.00 282 ARG A C 1
ATOM 2291 O O . ARG A 1 282 ? -7.170 -15.563 0.118 1.00 96.00 282 ARG A O 1
ATOM 2298 N N . GLU A 1 283 ? -5.019 -14.909 0.084 1.00 95.75 283 GLU A N 1
ATOM 2299 C CA . GLU A 1 283 ? -4.748 -15.221 1.493 1.00 95.75 283 GLU A CA 1
ATOM 2300 C C . GLU A 1 283 ? -5.245 -14.107 2.424 1.00 95.75 283 GLU A C 1
ATOM 2302 O O . GLU A 1 283 ? -5.716 -14.392 3.525 1.00 95.75 283 GLU A O 1
ATOM 2307 N N . LEU A 1 284 ? -5.166 -12.849 1.982 1.00 95.19 284 LEU A N 1
ATOM 2308 C CA . LEU A 1 284 ? -5.648 -11.698 2.739 1.00 95.19 284 LEU A CA 1
ATOM 2309 C C . LEU A 1 284 ? -7.170 -11.525 2.572 1.00 95.19 284 LEU A C 1
ATOM 2311 O O . LEU A 1 284 ? -7.703 -11.716 1.481 1.00 95.19 284 LEU A O 1
ATOM 2315 N N . PRO A 1 285 ? -7.906 -11.086 3.607 1.00 93.75 285 PRO A N 1
ATOM 2316 C CA . PRO A 1 285 ? -9.359 -10.948 3.535 1.00 93.75 285 PRO A CA 1
ATOM 2317 C C . PRO A 1 285 ? -9.833 -9.736 2.710 1.00 93.75 285 PRO A C 1
ATOM 2319 O O . PRO A 1 285 ? -11.029 -9.466 2.677 1.00 93.75 285 PRO A O 1
ATOM 2322 N N . CYS A 1 286 ? -8.947 -9.002 2.029 1.00 93.31 286 CYS A N 1
ATOM 2323 C CA . CYS A 1 286 ? -9.242 -7.681 1.457 1.00 93.31 286 CYS A CA 1
ATOM 2324 C C . CYS A 1 286 ? -10.194 -7.672 0.256 1.00 93.31 286 CYS A C 1
ATOM 2326 O O . CYS A 1 286 ? -10.650 -6.606 -0.140 1.00 93.31 286 CYS A O 1
ATOM 2328 N N . ASN A 1 287 ? -10.555 -8.837 -0.284 1.00 88.06 287 ASN A N 1
ATOM 2329 C CA . ASN A 1 287 ? -11.575 -8.964 -1.328 1.00 88.06 287 ASN A CA 1
ATOM 2330 C C . ASN A 1 287 ? -13.023 -8.853 -0.808 1.00 88.06 287 ASN A C 1
ATOM 2332 O O . ASN A 1 287 ? -13.963 -8.880 -1.602 1.00 88.06 287 ASN A O 1
ATOM 2336 N N . ARG A 1 288 ? -13.221 -8.773 0.512 1.00 84.88 288 ARG A N 1
ATOM 2337 C CA . ARG A 1 288 ? -14.539 -8.579 1.129 1.00 84.88 288 ARG A CA 1
ATOM 2338 C C . ARG A 1 288 ? -14.954 -7.110 1.055 1.00 84.88 288 ARG A C 1
ATOM 2340 O O . ARG A 1 288 ? -14.105 -6.228 1.067 1.00 84.88 288 ARG A O 1
ATOM 2347 N N . THR A 1 289 ? -16.256 -6.852 1.025 1.00 80.56 289 THR A N 1
ATOM 2348 C CA . THR A 1 289 ? -16.816 -5.514 1.261 1.00 80.56 289 THR A CA 1
ATOM 2349 C C . THR A 1 289 ? -16.957 -5.271 2.758 1.00 80.56 289 THR A C 1
ATOM 2351 O O . THR A 1 289 ? -17.064 -6.222 3.543 1.00 80.56 289 THR A O 1
ATOM 2354 N N . CYS A 1 290 ? -17.024 -4.003 3.166 1.00 79.56 290 CYS A N 1
ATOM 2355 C CA . CYS A 1 290 ? -17.221 -3.661 4.577 1.00 79.56 290 CYS A CA 1
ATOM 2356 C C . CYS A 1 290 ? -18.534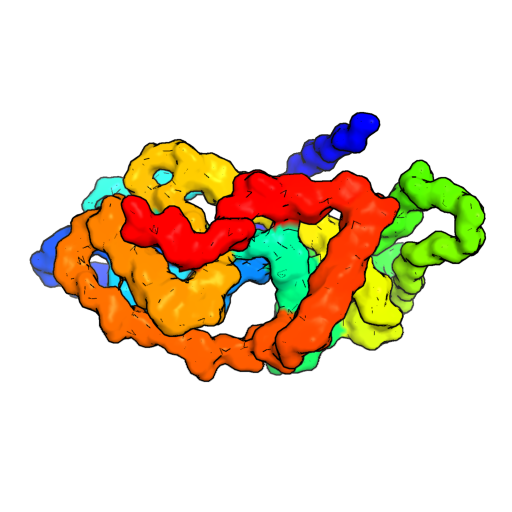 -4.238 5.157 1.00 79.56 290 CYS A C 1
ATOM 2358 O O . CYS A 1 290 ? -18.625 -4.505 6.350 1.00 79.56 290 CYS A O 1
ATOM 2360 N N . THR A 1 291 ? -19.535 -4.502 4.308 1.00 75.94 291 THR A N 1
ATOM 2361 C CA . THR A 1 291 ? -20.831 -5.082 4.700 1.00 75.94 291 THR A CA 1
ATOM 2362 C C . THR A 1 291 ? -20.735 -6.528 5.178 1.00 75.94 291 THR A C 1
ATOM 2364 O O . THR A 1 291 ? -21.589 -6.974 5.935 1.00 75.94 291 THR A O 1
ATOM 2367 N N . ASN A 1 292 ? -19.697 -7.265 4.771 1.00 74.88 292 ASN A N 1
ATOM 2368 C CA . ASN A 1 292 ? -19.499 -8.656 5.190 1.00 74.88 292 ASN A CA 1
ATOM 2369 C C . ASN A 1 292 ? -18.966 -8.775 6.630 1.00 74.88 292 ASN A C 1
ATOM 2371 O O . ASN A 1 292 ? -18.809 -9.889 7.116 1.00 74.88 292 ASN A O 1
ATOM 2375 N N . PHE A 1 293 ? -18.646 -7.651 7.283 1.00 62.25 293 PHE A N 1
ATOM 2376 C CA . PHE A 1 293 ? -18.175 -7.603 8.671 1.00 62.25 293 PHE A CA 1
ATOM 2377 C C . PHE A 1 293 ? -19.278 -7.313 9.690 1.00 62.25 293 PHE A C 1
ATOM 2379 O O . PHE A 1 293 ? -19.081 -7.562 10.873 1.00 62.25 293 PHE A O 1
ATOM 2386 N N . THR A 1 294 ? -20.418 -6.775 9.253 1.00 55.72 294 THR A N 1
ATOM 2387 C CA . THR A 1 294 ? -21.498 -6.318 10.145 1.00 55.72 294 THR A CA 1
ATOM 2388 C C . THR A 1 294 ? -22.684 -7.279 10.237 1.00 55.72 294 THR A C 1
ATOM 2390 O O . THR A 1 294 ? -23.668 -6.943 10.893 1.00 55.72 294 THR A O 1
ATOM 2393 N N . GLY A 1 295 ? -22.647 -8.406 9.520 1.00 49.81 295 GLY A N 1
ATOM 2394 C CA . GLY A 1 295 ? -23.708 -9.422 9.504 1.00 49.81 295 GLY A CA 1
ATOM 2395 C C . GLY A 1 295 ? -23.308 -10.657 10.287 1.00 49.81 295 GLY A C 1
ATOM 2396 O O . GLY A 1 295 ? -24.182 -11.181 11.008 1.00 49.81 295 GLY A O 1
#

Foldseek 3Di:
DDPPPPDPDPDPFDDDPDPPPPPPPPDPPDQAAAEEEEEFQQLQQVVLVLQVVLDVNYDYDDDNAAADDPPPPDDDHHYFYEYRFEQLLSSLQQVLQLLQDDDPDHDPLQQFFCAEPNDGDVVSPPLLVCLLVVLVVLPVLDDCPPVDDPRQDDRDHRDGNNNSSNPDDVLSSSSSSSSSCLVRTLSRSLNLQVNQVDDDRYDYDYVCQCPVDVVSVLLVCCCNVCVRVNRPPDDSVSSPSCVVVPPDGPVVDDPVVVVVSSVSNCVCCVRRVVCPSVVSSVSDPNVDHSVVRND

Organism: NCBI:txid36881

Sequence (295 aa):
MLMLMLFPTMISMVRFPKKKVDTNTKSNAEHTPIVHLYTNHKTGTALAHAIAKESPFFVTSDIHWAGSMPAPRHQQREQFVVNFIRDPFHLVLSAYEYHKGDQSKPEEWTNVAMRIDNHYNFGGWQGTNAVVREANLYPTIFDEQDGSKPALSPILARESYRDYLRRIPLKQGLLAEIVRSLQRDLPFVLESYRSTLEPSNEISVCIEWLSESPSCFQATWEHVVKDVFKIEGFNSSTVTDPRKHFHQGAYKLDESEKMRLLSDLHD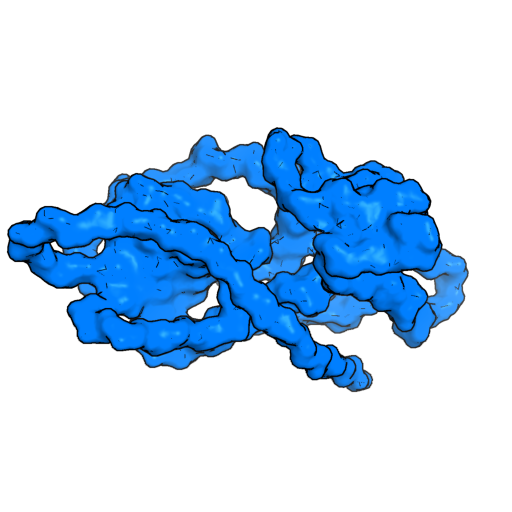LDSRLFKGALQRVSRELPCNRTCTNFTG

Secondary structure (DSSP, 8-state):
----------------------TT---------EEEEEE-TTS-HHHHHHHHHH-TTEEEEE----SS----SS--S-EEEEEEE--HHHHHHHHHHHHHS--SS--HHHHSBSEETTEEPSTTTHHHHHHHHHHTT-TTTS-STTS---PPPPPPTT-BHHHHHHHS-HHHHHHHHHHHIIIIIHHHHHHHHHHTTS-SSEEEEEHHHHHH-HHHHHHHHHIIIIIIS--TT--GGGS--GGGG--SSGGGS-HHHHHHHHHHHHHHHHHHSSSHHHHHHHHSGGGS-GGGG--

pLDDT: mean 76.32, std 19.33, range [27.98, 97.62]

Radius of gyration: 20.67 Å; chains: 1; bounding box: 55×43×68 Å